Protein AF-A0A6J7I1I0-F1 (afdb_monomer_lite)

pLDDT: mean 76.73, std 23.05, range [27.33, 97.94]

Sequence (199 aa):
MANYDLLPNEAVLIRDERVFREGGSSIELILTNLNLIMVSENVRIFKTTTETETFPVNQIKVHNGQAQALLTKSRGRDVLDVYFLHGQEKFSFPNGGKKTIQTWIGKINEAVTGQPAAENGSSGSPGFDLVADALSSVPGGDRVASVLKGTLGAFNSKRGAKPEAVVQIATKCVSCGAAVSGMQGQTVTCSYCLSAQQL

Structure (mmCIF, N/CA/C/O backbone):
data_AF-A0A6J7I1I0-F1
#
_entry.id   AF-A0A6J7I1I0-F1
#
loop_
_atom_site.group_PDB
_atom_site.id
_atom_site.type_symbol
_atom_site.label_atom_id
_atom_site.label_alt_id
_atom_site.label_comp_id
_atom_site.label_asym_id
_atom_site.label_entity_id
_atom_site.label_seq_id
_atom_site.pdbx_PDB_ins_code
_atom_site.Cartn_x
_atom_site.Cartn_y
_atom_site.Cartn_z
_atom_site.occupancy
_atom_site.B_iso_or_equiv
_atom_site.auth_seq_id
_atom_site.auth_comp_id
_atom_site.auth_asym_id
_atom_site.auth_atom_id
_atom_site.pdbx_PDB_model_num
ATOM 1 N N . MET A 1 1 ? 5.826 -1.255 -19.153 1.00 47.38 1 MET A N 1
ATOM 2 C CA . MET A 1 1 ? 4.751 -1.236 -18.141 1.00 47.38 1 MET A CA 1
ATOM 3 C C . MET A 1 1 ? 4.332 -2.668 -17.905 1.00 47.38 1 MET A C 1
ATOM 5 O O . MET A 1 1 ? 3.701 -3.255 -18.777 1.00 47.38 1 MET A O 1
ATOM 9 N N . ALA A 1 2 ? 4.762 -3.261 -16.796 1.00 52.69 2 ALA A N 1
ATOM 10 C CA . ALA A 1 2 ? 4.162 -4.518 -16.386 1.00 52.69 2 ALA A CA 1
ATOM 11 C C . ALA A 1 2 ? 2.764 -4.235 -15.861 1.00 52.69 2 ALA A C 1
ATOM 13 O O . ALA A 1 2 ? 2.576 -3.351 -15.029 1.00 52.69 2 ALA A O 1
ATOM 14 N N . ASN A 1 3 ? 1.794 -4.969 -16.388 1.00 64.50 3 ASN A N 1
ATOM 15 C CA . ASN A 1 3 ? 0.464 -4.985 -15.821 1.00 64.50 3 ASN A CA 1
ATOM 16 C C . ASN A 1 3 ? 0.518 -5.919 -14.618 1.00 64.50 3 ASN A C 1
ATOM 18 O O . ASN A 1 3 ? 0.722 -7.120 -14.773 1.00 64.50 3 ASN A O 1
ATOM 22 N N . TYR A 1 4 ? 0.414 -5.346 -13.424 1.00 78.38 4 TYR A N 1
ATOM 23 C CA . TYR A 1 4 ? -0.040 -6.120 -12.284 1.00 78.38 4 TYR A CA 1
ATOM 24 C C . TYR A 1 4 ? -1.539 -6.358 -12.468 1.00 78.38 4 TYR A C 1
ATOM 26 O O . TYR A 1 4 ? -2.309 -5.398 -12.562 1.00 78.38 4 TYR A O 1
ATOM 34 N N . ASP A 1 5 ? -1.939 -7.622 -12.556 1.00 86.06 5 ASP A N 1
ATOM 35 C CA . ASP A 1 5 ? -3.338 -7.996 -12.724 1.00 86.06 5 ASP A CA 1
ATOM 36 C C . ASP A 1 5 ? -4.047 -7.931 -11.367 1.00 86.06 5 ASP A C 1
ATOM 38 O O . ASP A 1 5 ? -3.868 -8.797 -10.511 1.00 86.06 5 ASP A O 1
ATOM 42 N N . LEU A 1 6 ? -4.840 -6.874 -11.171 1.00 89.00 6 LEU A N 1
ATOM 43 C CA . LEU A 1 6 ? -5.631 -6.670 -9.958 1.00 89.00 6 LEU A CA 1
ATOM 44 C C . LEU A 1 6 ? -6.685 -7.773 -9.812 1.00 89.00 6 LEU A C 1
ATOM 46 O O . LEU A 1 6 ? -7.389 -8.107 -10.771 1.00 89.00 6 LEU A O 1
ATOM 50 N N . LEU A 1 7 ? -6.851 -8.290 -8.594 1.00 89.25 7 LEU A N 1
ATOM 51 C CA . LEU A 1 7 ? -7.984 -9.165 -8.293 1.00 89.25 7 LEU A CA 1
ATOM 52 C C . LEU A 1 7 ? -9.315 -8.394 -8.410 1.00 89.25 7 LEU A C 1
ATOM 54 O O . LEU A 1 7 ? -9.345 -7.179 -8.216 1.00 89.25 7 LEU A O 1
ATOM 58 N N . PRO A 1 8 ? -10.455 -9.072 -8.650 1.00 90.38 8 PRO A N 1
ATOM 59 C CA . PRO A 1 8 ? -11.755 -8.400 -8.768 1.00 90.38 8 PRO A CA 1
ATOM 60 C C . PRO A 1 8 ? -12.158 -7.563 -7.543 1.00 90.38 8 PRO A C 1
ATOM 62 O O . PRO A 1 8 ? -12.920 -6.611 -7.669 1.00 90.38 8 PRO A O 1
ATOM 65 N N . ASN A 1 9 ? -11.663 -7.925 -6.357 1.00 90.31 9 ASN A N 1
ATOM 66 C CA . ASN A 1 9 ? -11.885 -7.225 -5.091 1.00 90.31 9 ASN A CA 1
ATOM 67 C C . ASN A 1 9 ? -10.684 -6.361 -4.659 1.00 90.31 9 ASN A C 1
ATOM 69 O O . ASN A 1 9 ? -10.599 -5.961 -3.494 1.00 90.31 9 ASN A O 1
ATOM 73 N N . GLU A 1 10 ? -9.747 -6.101 -5.571 1.00 91.19 10 GLU A N 1
ATOM 74 C CA . GLU A 1 10 ? -8.550 -5.313 -5.321 1.00 91.19 10 GLU A CA 1
ATOM 75 C C . GLU A 1 10 ? -8.654 -3.926 -5.962 1.00 91.19 10 GLU A C 1
ATOM 77 O O . GLU A 1 10 ? -8.845 -3.771 -7.166 1.00 91.19 10 GLU A O 1
ATOM 82 N N . ALA A 1 11 ? -8.512 -2.894 -5.138 1.00 93.12 11 ALA A N 1
ATOM 83 C CA . ALA A 1 11 ? -8.586 -1.496 -5.520 1.00 93.12 11 ALA A CA 1
ATOM 84 C C . ALA A 1 11 ? -7.259 -0.800 -5.213 1.00 93.12 11 ALA A C 1
ATOM 86 O O . ALA A 1 11 ? -6.732 -0.901 -4.104 1.00 93.12 11 ALA A O 1
ATOM 87 N N . VAL A 1 12 ? -6.735 -0.051 -6.186 1.00 95.94 12 VAL A N 1
ATOM 88 C CA . VAL A 1 12 ? -5.526 0.766 -6.017 1.00 95.94 12 VAL A CA 1
ATOM 89 C C . VAL A 1 12 ? -5.842 1.988 -5.155 1.00 95.94 12 VAL A C 1
ATOM 91 O O . VAL A 1 12 ? -6.743 2.763 -5.469 1.00 95.94 12 VAL A O 1
ATOM 94 N N . LEU A 1 13 ? -5.072 2.178 -4.083 1.00 95.56 13 LEU A N 1
ATOM 95 C CA . LEU A 1 13 ? -5.230 3.274 -3.124 1.00 95.56 13 LEU A CA 1
ATOM 96 C C . LEU A 1 13 ? -4.264 4.430 -3.397 1.00 95.56 13 LEU A C 1
ATOM 98 O O . LEU A 1 13 ? -4.641 5.596 -3.275 1.00 95.56 13 LEU A O 1
ATOM 102 N N . ILE A 1 14 ? -3.015 4.115 -3.745 1.00 97.00 14 ILE A N 1
ATOM 103 C CA . ILE A 1 14 ? -1.979 5.083 -4.126 1.00 97.00 14 ILE A CA 1
ATOM 104 C C . ILE A 1 14 ? -0.887 4.376 -4.938 1.00 97.00 14 ILE A C 1
ATOM 106 O O . ILE A 1 14 ? -0.654 3.180 -4.766 1.00 97.00 14 ILE A O 1
ATOM 110 N N . ARG A 1 15 ? -0.224 5.113 -5.834 1.00 95.81 15 ARG A N 1
ATOM 111 C CA . ARG A 1 15 ? 0.921 4.623 -6.607 1.00 95.81 15 ARG A CA 1
ATOM 112 C C . ARG A 1 15 ? 1.946 5.723 -6.847 1.00 95.81 15 ARG A C 1
ATOM 114 O O . ARG A 1 15 ? 1.570 6.884 -6.993 1.00 95.81 15 ARG A O 1
ATOM 121 N N . ASP A 1 16 ? 3.209 5.330 -6.950 1.00 95.19 16 ASP A N 1
ATOM 122 C CA . ASP A 1 16 ? 4.323 6.177 -7.374 1.00 95.19 16 ASP A CA 1
ATOM 123 C C . ASP A 1 16 ? 5.235 5.385 -8.320 1.00 95.19 16 ASP A C 1
ATOM 125 O O . ASP A 1 16 ? 5.718 4.307 -7.984 1.00 95.19 16 ASP A O 1
ATOM 129 N N . GLU A 1 17 ? 5.505 5.939 -9.503 1.00 91.88 17 GLU A N 1
ATOM 130 C CA . GLU A 1 17 ? 6.272 5.264 -10.566 1.00 91.88 17 GLU A CA 1
ATOM 131 C C . GLU A 1 17 ? 7.793 5.327 -10.360 1.00 91.88 17 GLU A C 1
ATOM 133 O O . GLU A 1 17 ? 8.555 4.634 -11.033 1.00 91.88 17 GLU A O 1
ATOM 138 N N . ARG A 1 18 ? 8.261 6.207 -9.469 1.00 91.12 18 ARG A N 1
ATOM 139 C CA . ARG A 1 18 ? 9.689 6.425 -9.225 1.00 91.12 18 ARG A CA 1
ATOM 140 C C . ARG A 1 18 ? 9.967 6.484 -7.733 1.00 91.12 18 ARG A C 1
ATOM 142 O O . ARG A 1 18 ? 10.054 7.564 -7.154 1.00 91.12 18 ARG A O 1
ATOM 149 N N . VAL A 1 19 ? 10.140 5.313 -7.139 1.00 94.12 19 VAL A N 1
ATOM 150 C CA . VAL A 1 19 ? 10.511 5.111 -5.735 1.00 94.12 19 VAL A CA 1
ATOM 151 C C . VAL A 1 19 ? 11.832 4.351 -5.683 1.00 94.12 19 VAL A C 1
ATOM 153 O O . VAL A 1 19 ? 12.078 3.486 -6.511 1.00 94.12 19 VAL A O 1
ATOM 156 N N . PHE A 1 20 ? 12.709 4.650 -4.729 1.00 93.19 20 PHE A N 1
ATOM 157 C CA . PHE A 1 20 ? 13.954 3.897 -4.551 1.00 93.19 20 PHE A CA 1
ATOM 158 C C . PHE A 1 20 ? 13.872 3.022 -3.306 1.00 93.19 20 PHE A C 1
ATOM 160 O O . PHE A 1 20 ? 13.769 3.552 -2.194 1.00 93.19 20 PHE A O 1
ATOM 167 N N . ARG A 1 21 ? 13.981 1.704 -3.492 1.00 91.75 21 ARG A N 1
ATOM 168 C CA . ARG A 1 21 ? 14.197 0.746 -2.400 1.00 91.75 21 ARG A CA 1
ATOM 169 C C . ARG A 1 21 ? 15.618 0.908 -1.854 1.00 91.75 21 ARG A C 1
ATOM 171 O O . ARG A 1 21 ? 16.553 1.153 -2.622 1.00 91.75 21 ARG A O 1
ATOM 178 N N . GLU A 1 22 ? 15.806 0.813 -0.539 1.00 87.81 22 GLU A N 1
ATOM 179 C CA . GLU A 1 22 ? 17.145 0.919 0.060 1.00 87.81 22 GLU A CA 1
ATOM 180 C C . GLU A 1 22 ? 18.104 -0.120 -0.555 1.00 87.81 22 GLU A C 1
ATOM 182 O O . GLU A 1 22 ? 17.832 -1.315 -0.550 1.00 87.81 22 GLU A O 1
ATOM 187 N N . GLY A 1 23 ? 19.225 0.346 -1.120 1.00 79.81 23 GLY A N 1
ATOM 188 C CA . GLY A 1 23 ? 20.222 -0.513 -1.773 1.00 79.81 23 GLY A CA 1
ATOM 189 C C . GLY A 1 23 ? 19.847 -1.029 -3.170 1.00 79.81 23 GLY A C 1
ATOM 190 O O . GLY A 1 23 ? 20.652 -1.740 -3.765 1.00 79.81 23 GLY A O 1
ATOM 191 N N . GLY A 1 24 ? 18.675 -0.663 -3.699 1.00 82.38 24 GLY A N 1
ATOM 192 C CA . GLY A 1 24 ? 18.153 -1.145 -4.979 1.00 82.38 24 GLY A CA 1
ATOM 193 C C . GLY A 1 24 ? 18.055 -0.087 -6.082 1.00 82.38 24 GLY A C 1
ATOM 194 O O . GLY A 1 24 ? 18.501 1.056 -5.945 1.00 82.38 24 GLY A O 1
ATOM 195 N N . SER A 1 25 ? 17.458 -0.497 -7.202 1.00 84.62 25 SER A N 1
ATOM 196 C CA . SER A 1 25 ? 17.101 0.361 -8.334 1.00 84.62 25 SER A CA 1
ATOM 197 C C . SER A 1 25 ? 15.805 1.144 -8.072 1.00 84.62 25 SER A C 1
ATOM 199 O O . SER A 1 25 ? 15.135 0.975 -7.049 1.00 84.62 25 SER A O 1
ATOM 201 N N . SER A 1 26 ? 15.466 2.047 -8.998 1.00 90.75 26 SER A N 1
ATOM 202 C CA . SER A 1 26 ? 14.141 2.666 -9.013 1.00 90.75 26 SER A CA 1
ATOM 203 C C . SER A 1 26 ? 13.090 1.606 -9.322 1.00 90.75 26 SER A C 1
ATOM 205 O O . SER A 1 26 ? 13.249 0.827 -10.261 1.00 90.75 26 SER A O 1
ATOM 207 N N . ILE A 1 27 ? 12.008 1.639 -8.564 1.00 93.19 27 ILE A N 1
ATOM 208 C CA . ILE A 1 27 ? 10.845 0.775 -8.692 1.00 93.19 27 ILE A CA 1
ATOM 209 C C . ILE A 1 27 ? 9.588 1.628 -8.827 1.00 93.19 27 ILE A C 1
ATOM 211 O O . ILE A 1 27 ? 9.565 2.801 -8.439 1.00 93.19 27 ILE A O 1
ATOM 215 N N . GLU A 1 28 ? 8.536 1.005 -9.326 1.00 94.44 28 GLU A N 1
ATOM 216 C CA . GLU A 1 28 ? 7.174 1.447 -9.099 1.00 94.44 28 GLU A CA 1
ATOM 217 C C . GLU A 1 28 ? 6.649 0.800 -7.808 1.00 94.44 28 GLU A C 1
ATOM 219 O O . GLU A 1 28 ? 6.848 -0.392 -7.564 1.00 94.44 28 GLU A O 1
ATOM 224 N N . LEU A 1 29 ? 5.993 1.603 -6.971 1.00 96.44 29 LEU A N 1
ATOM 225 C CA . LEU A 1 29 ? 5.357 1.165 -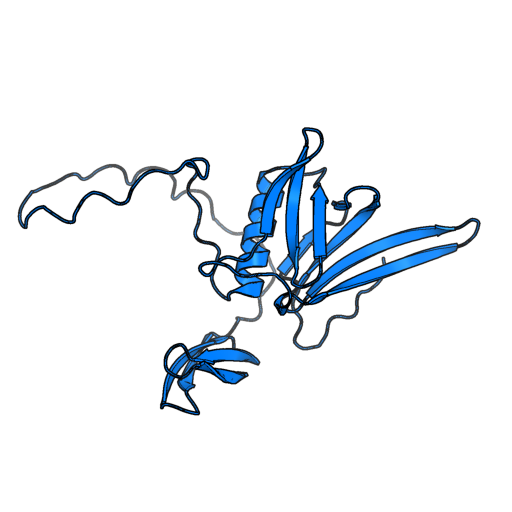5.735 1.00 96.44 29 LEU A CA 1
ATOM 226 C C . LEU A 1 29 ? 3.854 1.412 -5.839 1.00 96.44 29 LEU A C 1
ATOM 228 O O . LEU A 1 29 ? 3.421 2.526 -6.141 1.00 96.44 29 LEU A O 1
ATOM 232 N N . ILE A 1 30 ? 3.058 0.385 -5.562 1.00 97.19 30 ILE A N 1
ATOM 233 C CA . ILE A 1 30 ? 1.597 0.433 -5.622 1.00 97.19 30 ILE A CA 1
ATOM 234 C C . ILE A 1 30 ? 1.062 -0.087 -4.293 1.00 97.19 30 ILE A C 1
ATOM 236 O O . ILE A 1 30 ? 1.446 -1.162 -3.846 1.00 97.19 30 ILE A O 1
ATOM 240 N N . LEU A 1 31 ? 0.163 0.658 -3.662 1.00 97.94 31 LEU A N 1
ATOM 241 C CA . LEU A 1 31 ? -0.627 0.160 -2.544 1.00 97.94 31 LEU A CA 1
ATOM 242 C C . LEU A 1 31 ? -2.053 -0.089 -3.019 1.00 97.94 31 LEU A C 1
ATOM 244 O O . LEU A 1 31 ? -2.697 0.809 -3.567 1.00 97.94 31 LEU A O 1
ATOM 248 N N . THR A 1 32 ? -2.557 -1.282 -2.746 1.00 97.19 32 THR A N 1
ATOM 249 C CA . THR A 1 32 ? -3.960 -1.654 -2.891 1.00 97.19 32 THR A CA 1
ATOM 250 C C . THR A 1 32 ? -4.582 -1.895 -1.517 1.00 97.19 32 THR A C 1
ATOM 252 O O . THR A 1 32 ? -3.905 -1.863 -0.487 1.00 97.19 32 THR A O 1
ATOM 255 N N . ASN A 1 33 ? -5.888 -2.141 -1.479 1.00 95.19 33 ASN A N 1
ATOM 256 C CA . ASN A 1 33 ? -6.571 -2.598 -0.267 1.00 95.19 33 ASN A CA 1
ATOM 257 C C . ASN A 1 33 ? -6.130 -4.003 0.197 1.00 95.19 33 ASN A C 1
ATOM 259 O O . ASN A 1 33 ? -6.487 -4.387 1.307 1.00 95.19 33 ASN A O 1
ATOM 263 N N . LEU A 1 34 ? -5.384 -4.766 -0.615 1.00 95.12 34 LEU A N 1
ATOM 264 C CA . LEU A 1 34 ? -4.929 -6.123 -0.282 1.00 95.12 34 LEU A CA 1
ATOM 265 C C . LEU A 1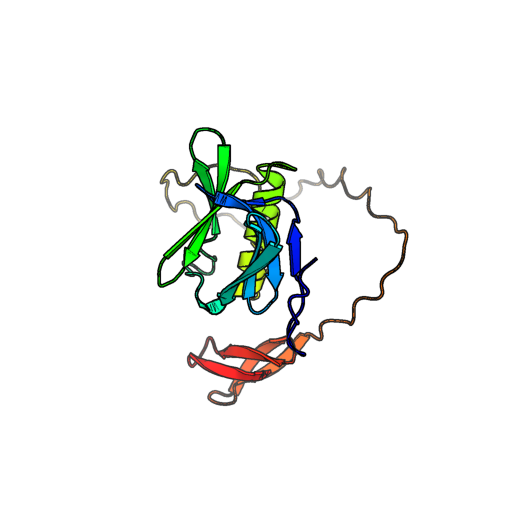 34 ? -3.403 -6.255 -0.198 1.00 95.12 34 LEU A C 1
ATOM 267 O O . LEU A 1 34 ? -2.906 -7.042 0.609 1.00 95.12 34 LEU A O 1
ATOM 271 N N . ASN A 1 35 ? -2.653 -5.487 -0.991 1.00 97.38 35 ASN A N 1
ATOM 272 C CA . ASN A 1 35 ? -1.220 -5.674 -1.187 1.00 97.38 35 ASN A CA 1
ATOM 273 C C . ASN A 1 35 ? -0.445 -4.349 -1.271 1.00 97.38 35 ASN A C 1
ATOM 275 O O . ASN A 1 35 ? -0.909 -3.359 -1.831 1.00 97.38 35 ASN A O 1
ATOM 279 N N . LEU A 1 36 ? 0.792 -4.359 -0.780 1.00 97.31 36 LEU A N 1
ATOM 280 C CA . LEU A 1 36 ? 1.850 -3.443 -1.187 1.00 97.31 36 LEU A CA 1
ATOM 281 C C . LEU A 1 36 ? 2.689 -4.146 -2.258 1.00 97.31 36 LEU A C 1
ATOM 283 O O . LEU A 1 36 ? 3.290 -5.188 -2.003 1.00 97.31 36 LEU A O 1
ATOM 287 N N . ILE A 1 37 ? 2.709 -3.596 -3.462 1.00 96.31 37 ILE A N 1
ATOM 288 C CA . ILE A 1 37 ? 3.298 -4.215 -4.646 1.00 96.31 37 ILE A CA 1
ATOM 289 C C . ILE A 1 37 ? 4.487 -3.375 -5.091 1.00 96.31 37 ILE A C 1
ATOM 291 O O . ILE A 1 37 ? 4.381 -2.160 -5.265 1.00 96.31 37 ILE A O 1
ATOM 295 N N . MET A 1 38 ? 5.615 -4.041 -5.298 1.00 94.31 38 MET A N 1
ATOM 296 C CA . MET A 1 38 ? 6.815 -3.469 -5.886 1.00 94.31 38 MET A CA 1
ATOM 297 C C . MET A 1 38 ? 6.993 -4.018 -7.291 1.00 94.31 38 MET A C 1
ATOM 299 O O . MET A 1 38 ? 7.005 -5.231 -7.490 1.00 94.31 38 MET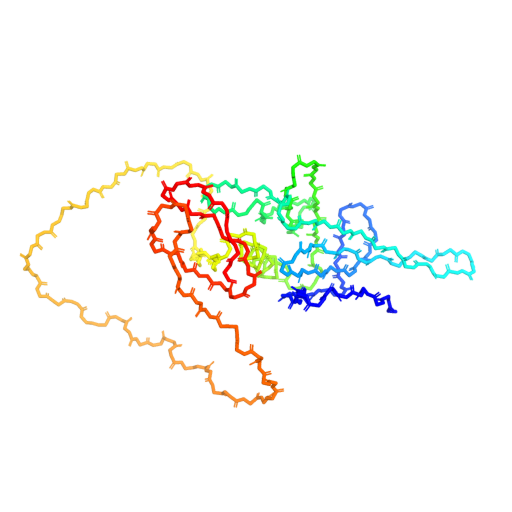 A O 1
ATOM 303 N N . VAL A 1 39 ? 7.175 -3.129 -8.257 1.00 93.00 39 VAL A N 1
ATOM 304 C CA . VAL A 1 39 ? 7.426 -3.485 -9.651 1.00 93.00 39 VAL A CA 1
ATOM 305 C C . VAL A 1 39 ? 8.779 -2.909 -10.047 1.00 93.00 39 VAL A C 1
ATOM 307 O O . VAL A 1 39 ? 8.964 -1.694 -10.071 1.00 93.00 39 VAL A O 1
ATOM 310 N N . SER A 1 40 ? 9.744 -3.775 -10.342 1.00 90.44 40 SER A N 1
ATOM 311 C CA . SER A 1 40 ? 11.085 -3.372 -10.768 1.00 90.44 40 SER A CA 1
ATOM 312 C C . SER A 1 40 ? 11.364 -3.831 -12.194 1.00 90.44 40 SER A C 1
ATOM 314 O O . SER A 1 40 ? 11.008 -4.938 -12.600 1.00 90.44 40 SER A O 1
ATOM 316 N N . GLU A 1 41 ? 11.995 -2.970 -12.988 1.00 86.81 41 GLU A N 1
ATOM 317 C CA . GLU A 1 41 ? 12.461 -3.337 -14.322 1.00 86.81 41 GLU A CA 1
ATOM 318 C C . GLU A 1 41 ? 13.948 -3.684 -14.260 1.00 86.81 41 GLU A C 1
ATOM 320 O O . GLU A 1 41 ? 14.796 -2.861 -13.913 1.00 86.81 41 GLU A O 1
ATOM 325 N N . ASN A 1 42 ? 14.269 -4.920 -14.626 1.00 78.94 42 ASN A N 1
ATOM 326 C CA . ASN A 1 42 ? 15.629 -5.416 -14.710 1.00 78.94 42 ASN A CA 1
ATOM 327 C C . ASN A 1 42 ? 16.038 -5.507 -16.179 1.00 78.94 42 ASN A C 1
ATOM 329 O O . ASN A 1 42 ? 15.547 -6.354 -16.930 1.00 78.94 42 ASN A O 1
ATOM 333 N N . VAL A 1 43 ? 16.966 -4.647 -16.595 1.00 75.12 43 VAL A N 1
ATOM 334 C CA . VAL A 1 43 ? 17.554 -4.704 -17.936 1.00 75.12 43 VAL A CA 1
ATOM 335 C C . VAL A 1 43 ? 18.732 -5.671 -17.911 1.00 75.12 43 VAL A C 1
ATOM 337 O O . VAL A 1 43 ? 19.759 -5.411 -17.286 1.00 75.12 43 VAL A O 1
ATOM 340 N N . ARG A 1 44 ? 18.594 -6.803 -18.600 1.00 76.12 44 ARG A N 1
ATOM 341 C CA . ARG A 1 44 ? 19.717 -7.681 -18.952 1.00 76.12 44 ARG A CA 1
ATOM 342 C C . ARG A 1 44 ? 20.170 -7.389 -20.379 1.00 76.12 44 ARG A C 1
ATOM 344 O O . ARG A 1 44 ? 19.454 -6.749 -21.142 1.00 76.12 44 ARG A O 1
ATOM 351 N N . ILE A 1 45 ? 21.343 -7.918 -20.729 1.00 73.69 45 ILE A N 1
ATOM 352 C CA . ILE A 1 45 ? 22.147 -7.614 -21.930 1.00 73.69 45 ILE A CA 1
ATOM 353 C C . ILE A 1 45 ? 21.323 -7.554 -23.242 1.00 73.69 45 ILE A C 1
ATOM 355 O O . ILE A 1 45 ? 21.682 -6.784 -24.123 1.00 73.69 45 ILE A O 1
ATOM 359 N N . PHE A 1 46 ? 20.186 -8.260 -23.353 1.00 75.12 46 PHE A N 1
ATOM 360 C CA . PHE A 1 46 ? 19.264 -8.155 -24.501 1.00 75.12 46 PHE A CA 1
ATOM 361 C C . PHE A 1 46 ? 17.763 -8.252 -24.155 1.00 75.12 46 PHE A C 1
ATOM 363 O O . PHE A 1 46 ? 16.941 -8.495 -25.037 1.00 75.12 46 PHE A O 1
ATOM 370 N N . LYS A 1 47 ? 17.377 -8.127 -22.878 1.00 79.19 47 LYS A N 1
ATOM 371 C CA . LYS A 1 47 ? 15.976 -8.293 -22.455 1.00 79.19 47 LYS A CA 1
ATOM 372 C C . LYS A 1 47 ? 15.684 -7.491 -21.194 1.00 79.19 47 LYS A C 1
ATOM 374 O O . LYS A 1 47 ? 16.376 -7.659 -20.192 1.00 79.19 47 LYS A O 1
ATOM 379 N N . THR A 1 48 ? 14.625 -6.691 -21.233 1.00 80.44 48 THR A N 1
ATOM 380 C CA . THR A 1 48 ? 14.014 -6.123 -20.028 1.00 80.44 48 THR A CA 1
ATOM 381 C C . THR A 1 48 ? 13.037 -7.144 -19.462 1.00 80.44 48 THR A C 1
ATOM 383 O O . THR A 1 48 ? 12.118 -7.581 -20.156 1.00 80.44 48 THR A O 1
ATOM 386 N N . THR A 1 49 ? 13.253 -7.547 -18.216 1.00 82.44 49 THR A N 1
ATOM 387 C CA . THR A 1 49 ? 12.313 -8.375 -17.459 1.00 82.44 49 THR A CA 1
ATOM 388 C C . THR A 1 49 ? 11.730 -7.509 -16.359 1.00 82.44 49 THR A C 1
ATOM 390 O O . THR A 1 49 ? 12.479 -6.861 -15.631 1.00 82.44 49 THR A O 1
ATOM 393 N N . THR A 1 50 ? 10.411 -7.516 -16.220 1.00 86.94 50 THR A N 1
ATOM 394 C CA . THR A 1 50 ? 9.773 -6.933 -15.047 1.00 86.94 50 THR A CA 1
ATOM 395 C C . THR A 1 50 ? 9.644 -7.985 -13.957 1.00 86.94 50 THR A C 1
ATOM 397 O O . THR A 1 50 ? 9.202 -9.103 -14.216 1.00 86.94 50 THR A O 1
ATOM 400 N N . GLU A 1 51 ? 10.060 -7.622 -12.755 1.00 89.00 51 GLU A N 1
ATOM 401 C CA . GLU A 1 51 ? 9.929 -8.420 -11.548 1.00 89.00 51 GLU A CA 1
ATOM 402 C C . GLU A 1 51 ? 8.918 -7.745 -10.624 1.00 89.00 51 GLU A C 1
ATOM 404 O O . GLU A 1 51 ? 8.945 -6.525 -10.441 1.00 89.00 51 GLU A O 1
ATOM 409 N N . THR A 1 52 ? 8.006 -8.542 -10.076 1.00 91.69 52 THR A N 1
ATOM 410 C CA . THR A 1 52 ? 6.945 -8.061 -9.197 1.00 91.69 52 THR A CA 1
ATOM 411 C C . THR A 1 52 ? 7.020 -8.791 -7.869 1.00 91.69 52 THR A C 1
ATOM 413 O O . THR A 1 52 ? 6.875 -10.010 -7.818 1.00 91.69 52 THR A O 1
ATOM 416 N N . GLU A 1 53 ? 7.218 -8.037 -6.794 1.00 92.62 53 GLU A N 1
ATOM 417 C CA . GLU A 1 53 ? 7.154 -8.533 -5.422 1.00 92.62 53 GLU A CA 1
ATOM 418 C C . GLU A 1 53 ? 5.861 -8.019 -4.780 1.00 92.62 53 GLU A C 1
ATOM 420 O O . GLU A 1 53 ? 5.508 -6.849 -4.919 1.00 92.62 53 GLU A O 1
ATOM 425 N N . THR A 1 54 ? 5.128 -8.895 -4.095 1.00 94.06 54 THR A N 1
ATOM 426 C CA . THR A 1 54 ? 3.821 -8.576 -3.502 1.00 94.06 54 THR A CA 1
ATOM 427 C C . THR A 1 54 ? 3.849 -8.877 -2.011 1.00 94.06 54 THR A C 1
ATOM 429 O O . THR A 1 54 ? 4.166 -9.995 -1.610 1.00 94.06 54 THR A O 1
ATOM 432 N N . PHE A 1 55 ? 3.488 -7.887 -1.198 1.00 95.31 55 PHE A N 1
ATOM 433 C CA . PHE A 1 55 ? 3.451 -7.978 0.257 1.00 95.31 55 PHE A CA 1
ATOM 434 C C . PHE A 1 55 ? 2.016 -7.761 0.730 1.00 95.31 55 PHE A C 1
ATOM 436 O O . PHE A 1 55 ? 1.501 -6.651 0.593 1.00 95.31 55 PHE A O 1
ATOM 443 N N . PRO A 1 56 ? 1.352 -8.774 1.300 1.00 95.81 56 PRO A N 1
ATOM 444 C CA . PRO A 1 56 ? -0.005 -8.608 1.802 1.00 95.81 56 PRO A CA 1
ATOM 445 C C . PRO A 1 56 ? -0.070 -7.533 2.892 1.00 95.81 56 PRO A C 1
ATOM 447 O O . PRO A 1 56 ? 0.723 -7.550 3.838 1.00 95.81 56 PRO A O 1
ATOM 450 N N . VAL A 1 57 ? -1.036 -6.612 2.812 1.00 95.69 57 VAL A N 1
ATOM 451 C CA . VAL A 1 57 ? -1.162 -5.533 3.813 1.00 95.69 57 VAL A CA 1
ATOM 452 C C . VAL A 1 57 ? -1.464 -6.084 5.207 1.00 95.69 57 VAL A C 1
ATOM 454 O O . VAL A 1 57 ? -1.024 -5.521 6.203 1.00 95.69 57 VAL A O 1
ATOM 457 N N . ASN A 1 58 ? -2.124 -7.244 5.296 1.00 92.00 58 ASN A N 1
ATOM 458 C CA . ASN A 1 58 ? -2.389 -7.931 6.563 1.00 92.00 58 ASN A CA 1
ATOM 459 C C . ASN A 1 58 ? -1.128 -8.510 7.242 1.00 92.00 58 ASN A C 1
ATOM 461 O O . ASN A 1 58 ? -1.211 -8.960 8.383 1.00 92.00 58 ASN A O 1
ATOM 465 N N . GLN A 1 59 ? 0.029 -8.496 6.570 1.00 96.00 59 GLN A N 1
ATOM 466 C CA . GLN A 1 59 ? 1.323 -8.849 7.158 1.00 96.00 59 GLN A CA 1
ATOM 467 C C . GLN A 1 59 ? 2.089 -7.630 7.682 1.00 96.00 59 GLN A C 1
ATOM 469 O O . GLN A 1 59 ? 3.161 -7.799 8.267 1.00 96.00 59 GLN A O 1
ATOM 474 N N . ILE A 1 60 ? 1.577 -6.412 7.496 1.00 97.44 60 ILE A N 1
ATOM 475 C CA . ILE A 1 60 ? 2.149 -5.212 8.108 1.00 97.44 60 ILE A CA 1
ATOM 476 C C . ILE 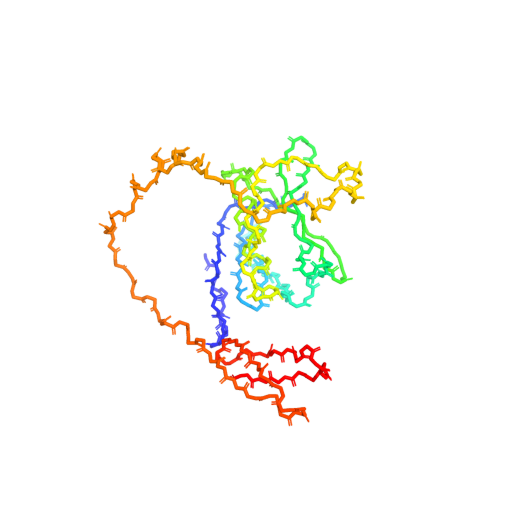A 1 60 ? 1.807 -5.232 9.598 1.00 97.44 60 ILE A C 1
ATOM 478 O O . ILE A 1 60 ? 0.662 -5.453 9.993 1.00 97.44 60 ILE A O 1
ATOM 482 N N . LYS A 1 61 ? 2.812 -5.016 10.450 1.00 95.31 61 LYS A N 1
ATOM 483 C CA . LYS A 1 61 ? 2.619 -5.006 11.904 1.00 95.31 61 LYS A CA 1
ATOM 484 C C . LYS A 1 61 ? 1.705 -3.854 12.309 1.00 95.31 61 LYS A C 1
ATOM 486 O O . LYS A 1 61 ? 1.833 -2.746 11.798 1.00 95.31 61 LYS A O 1
ATOM 491 N N . VAL A 1 62 ? 0.846 -4.100 13.293 1.00 93.88 62 VAL A N 1
ATOM 492 C CA . VAL A 1 62 ? -0.011 -3.081 13.909 1.00 93.88 62 VAL A CA 1
ATOM 493 C C . VAL A 1 62 ? 0.326 -2.981 15.387 1.00 93.88 62 VAL A C 1
ATOM 495 O O . VAL A 1 62 ? 0.456 -3.994 16.071 1.00 93.88 62 VAL A O 1
ATOM 498 N N . HIS A 1 63 ? 0.459 -1.759 15.889 1.00 87.50 63 HIS A N 1
ATOM 499 C CA . HIS A 1 63 ? 0.645 -1.483 17.307 1.00 87.50 63 HIS A CA 1
ATOM 500 C C . HIS A 1 63 ? -0.216 -0.283 17.702 1.00 87.50 63 HIS A C 1
ATOM 502 O O . HIS A 1 63 ? -0.173 0.749 17.039 1.00 87.50 63 HIS A O 1
ATOM 508 N N . ASN A 1 64 ? -1.020 -0.421 18.759 1.00 88.69 64 ASN A N 1
ATOM 509 C CA . ASN A 1 64 ? -1.965 0.608 19.219 1.00 88.69 64 ASN A CA 1
ATOM 510 C C . ASN A 1 64 ? -2.898 1.137 18.115 1.00 88.69 64 ASN A C 1
ATOM 512 O O . ASN A 1 64 ? -3.148 2.335 18.018 1.00 88.69 64 ASN A O 1
ATOM 516 N N . GLY A 1 65 ? -3.386 0.240 17.253 1.00 86.56 65 GLY A N 1
ATOM 517 C CA . GLY A 1 65 ? -4.274 0.610 16.149 1.00 86.56 65 GLY A CA 1
ATOM 518 C C . GLY A 1 65 ? -3.598 1.413 15.035 1.00 86.56 65 GLY A C 1
ATOM 519 O O . GLY A 1 65 ? -4.301 1.963 14.197 1.00 86.56 65 GLY A O 1
ATOM 520 N N . GLN A 1 66 ? -2.262 1.480 15.013 1.00 90.62 66 GLN A N 1
ATOM 521 C CA . GLN A 1 66 ? -1.493 2.102 13.940 1.00 90.62 66 GLN A CA 1
ATOM 522 C C . GLN A 1 66 ? -0.633 1.071 13.212 1.00 90.62 66 GLN A C 1
ATOM 524 O O . GLN A 1 66 ? 0.049 0.257 13.844 1.00 90.62 66 GLN A O 1
ATOM 529 N N . ALA A 1 67 ? -0.649 1.110 11.881 1.00 95.25 67 ALA A N 1
ATOM 530 C CA . ALA A 1 67 ? 0.280 0.338 11.068 1.00 95.25 67 ALA A CA 1
ATOM 531 C C . ALA A 1 67 ? 1.719 0.808 11.327 1.00 95.25 67 ALA A C 1
ATOM 533 O O . ALA A 1 67 ? 1.988 2.005 11.425 1.00 95.25 67 ALA A O 1
ATOM 534 N N . GLN A 1 68 ? 2.665 -0.126 11.396 1.00 96.31 68 GLN A N 1
ATOM 535 C CA . GLN A 1 68 ? 4.090 0.172 11.527 1.00 96.31 68 GLN A CA 1
ATOM 536 C C . GLN A 1 68 ? 4.681 0.584 10.171 1.00 96.31 68 GLN A C 1
ATOM 538 O O . GLN A 1 68 ? 5.545 -0.088 9.611 1.00 96.31 68 GLN A O 1
ATOM 543 N N . ALA A 1 69 ? 4.183 1.705 9.654 1.00 97.06 69 ALA A N 1
ATOM 544 C CA . ALA A 1 69 ? 4.724 2.445 8.528 1.00 97.06 69 ALA A CA 1
ATOM 545 C C . ALA A 1 69 ? 5.198 3.806 9.049 1.00 97.06 69 ALA A C 1
ATOM 547 O O . ALA A 1 69 ? 4.393 4.623 9.491 1.00 97.06 69 ALA A O 1
ATOM 548 N N . LEU A 1 70 ? 6.508 4.040 9.057 1.00 96.44 70 LEU A N 1
ATOM 549 C CA . LEU A 1 70 ? 7.124 5.163 9.757 1.00 96.44 70 LEU A CA 1
ATOM 550 C C . LEU A 1 70 ? 7.919 6.047 8.803 1.00 96.44 70 LEU A C 1
ATOM 552 O O . LEU A 1 70 ? 8.566 5.575 7.873 1.00 96.44 70 LEU A O 1
ATOM 556 N N . LEU A 1 71 ? 7.919 7.346 9.084 1.00 96.31 71 LEU A N 1
ATOM 557 C CA . LEU A 1 71 ? 8.870 8.270 8.486 1.00 96.31 71 LEU A CA 1
ATOM 558 C C . LEU A 1 71 ? 10.162 8.206 9.299 1.00 96.31 71 LEU A C 1
ATOM 560 O O . LEU A 1 71 ? 10.189 8.616 10.460 1.00 96.31 71 LEU A O 1
ATOM 564 N N . THR A 1 72 ? 11.236 7.743 8.676 1.00 94.88 72 THR A N 1
ATOM 565 C CA . THR A 1 72 ? 12.571 7.683 9.273 1.00 94.88 72 THR A CA 1
ATOM 566 C C . THR A 1 72 ? 13.571 8.467 8.426 1.00 94.88 72 THR A C 1
ATOM 568 O O . THR A 1 72 ? 13.230 9.053 7.394 1.00 94.88 72 THR A O 1
ATOM 571 N N . LYS A 1 73 ? 14.827 8.516 8.881 1.00 91.94 73 LYS A N 1
ATOM 572 C CA . LYS A 1 73 ? 15.943 9.038 8.093 1.00 91.94 73 LYS A CA 1
ATOM 573 C C . LYS A 1 73 ? 16.985 7.949 7.881 1.00 91.94 73 LYS A C 1
ATOM 575 O O . LYS A 1 73 ? 17.481 7.384 8.850 1.00 91.94 73 LYS A O 1
ATOM 580 N N . SER A 1 74 ? 17.377 7.722 6.630 1.00 86.81 74 SER A N 1
ATOM 581 C CA . SER A 1 74 ? 18.529 6.882 6.276 1.00 86.81 74 SER A CA 1
ATOM 582 C C . SER A 1 74 ? 19.492 7.680 5.406 1.00 86.81 74 SER A C 1
ATOM 584 O O . SER A 1 74 ? 19.092 8.296 4.416 1.00 86.81 74 SER A O 1
ATOM 586 N N . ARG A 1 75 ? 20.775 7.710 5.793 1.00 86.06 75 ARG A N 1
ATOM 587 C CA . ARG A 1 75 ? 21.844 8.452 5.091 1.00 86.06 75 ARG A CA 1
ATOM 588 C C . ARG A 1 75 ? 21.454 9.905 4.758 1.00 86.06 75 ARG A C 1
ATOM 590 O O . ARG A 1 75 ? 21.693 10.385 3.654 1.00 86.06 75 ARG A O 1
ATOM 597 N N . GLY A 1 76 ? 20.801 10.585 5.703 1.00 85.19 76 GLY A N 1
ATOM 598 C CA . GLY A 1 76 ? 20.376 11.984 5.568 1.00 85.19 76 GLY A CA 1
ATOM 599 C C . GLY A 1 76 ? 19.133 12.228 4.704 1.00 85.19 76 GLY A C 1
ATOM 600 O O . GLY A 1 76 ? 18.731 13.380 4.564 1.00 85.19 76 GLY A O 1
ATOM 601 N N . ARG A 1 77 ? 18.502 11.183 4.156 1.00 88.00 77 ARG A N 1
ATOM 602 C CA . ARG A 1 77 ? 17.270 11.283 3.358 1.00 88.00 77 ARG A CA 1
ATOM 603 C C . ARG A 1 77 ? 16.068 10.779 4.144 1.00 88.00 77 ARG A C 1
ATOM 605 O O . ARG A 1 77 ? 16.204 9.845 4.932 1.00 88.00 77 ARG A O 1
ATOM 612 N N . ASP A 1 78 ? 14.914 11.392 3.904 1.00 94.1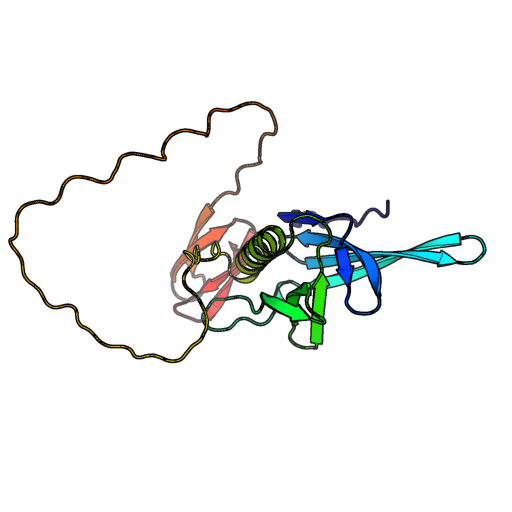9 78 ASP A N 1
ATOM 613 C CA . ASP A 1 78 ? 13.633 10.923 4.430 1.00 94.19 78 ASP A CA 1
ATOM 614 C C . ASP A 1 78 ? 13.247 9.602 3.745 1.00 94.19 78 ASP A C 1
ATOM 616 O O . ASP A 1 78 ? 13.350 9.471 2.520 1.00 94.19 78 ASP A O 1
ATOM 620 N N . VAL A 1 79 ? 12.826 8.623 4.543 1.00 95.62 79 VAL A N 1
ATOM 621 C CA . VAL A 1 79 ? 12.512 7.260 4.102 1.00 95.62 79 VAL A CA 1
ATOM 622 C C . VAL A 1 79 ? 11.203 6.806 4.745 1.00 95.62 79 VAL A C 1
ATOM 624 O O . VAL A 1 79 ? 10.963 7.063 5.922 1.00 95.62 79 VAL A O 1
ATOM 627 N N . LEU A 1 80 ? 10.352 6.148 3.962 1.00 97.50 80 LEU A N 1
ATOM 628 C CA . LEU A 1 80 ? 9.227 5.359 4.450 1.00 97.50 80 LEU A CA 1
ATOM 629 C C . LEU A 1 80 ? 9.742 3.982 4.851 1.00 97.50 80 LEU A C 1
ATOM 631 O O . LEU A 1 80 ? 10.307 3.277 4.019 1.00 97.50 80 LEU A O 1
ATOM 635 N N . ASP A 1 81 ? 9.517 3.611 6.098 1.00 97.19 81 ASP A N 1
ATOM 636 C CA . ASP A 1 81 ? 9.933 2.345 6.676 1.00 97.19 81 ASP A CA 1
ATOM 637 C C . ASP A 1 81 ? 8.704 1.503 7.023 1.00 97.19 81 ASP A C 1
ATOM 639 O O . ASP A 1 81 ? 7.883 1.936 7.831 1.00 97.19 81 ASP A O 1
ATOM 643 N N . VAL A 1 82 ? 8.540 0.343 6.390 1.00 97.75 82 VAL A N 1
ATOM 644 C CA . VAL A 1 82 ? 7.366 -0.525 6.546 1.00 97.75 82 VAL A CA 1
ATOM 645 C C . VAL A 1 82 ? 7.791 -1.838 7.184 1.00 97.75 82 VAL A C 1
ATOM 647 O O . VAL A 1 82 ? 8.569 -2.600 6.609 1.00 97.75 82 VAL A O 1
ATOM 650 N N . TYR A 1 83 ? 7.259 -2.118 8.372 1.00 97.44 83 TYR A N 1
ATOM 651 C CA . TYR A 1 83 ? 7.574 -3.326 9.124 1.00 97.44 83 TYR A CA 1
ATOM 652 C C . TYR A 1 83 ? 6.531 -4.414 8.895 1.00 97.44 83 TYR A C 1
ATOM 654 O O . TYR A 1 83 ? 5.357 -4.270 9.244 1.00 97.44 83 TYR A O 1
ATOM 662 N N . PHE A 1 84 ? 6.996 -5.550 8.391 1.00 95.94 84 PHE A N 1
ATOM 663 C CA . PHE A 1 84 ? 6.195 -6.750 8.198 1.00 95.94 84 PHE A CA 1
ATOM 664 C C . PHE A 1 84 ? 6.428 -7.752 9.335 1.00 95.94 84 PHE A C 1
ATOM 666 O O . PHE A 1 84 ? 7.369 -7.631 10.131 1.00 95.94 84 PHE A O 1
ATOM 673 N N . LEU A 1 85 ? 5.585 -8.784 9.410 1.00 90.19 85 LEU A N 1
ATOM 674 C CA . LEU A 1 85 ? 5.791 -9.930 10.304 1.00 90.19 85 LEU A CA 1
ATOM 675 C C . LEU A 1 85 ? 7.169 -10.577 10.089 1.00 90.19 85 LEU A C 1
ATOM 677 O O . LEU A 1 85 ? 7.841 -10.916 11.063 1.00 90.19 85 LEU A O 1
ATOM 681 N N . HIS A 1 86 ? 7.613 -10.663 8.831 1.00 89.69 86 HIS A N 1
ATOM 682 C CA . HIS A 1 86 ? 8.842 -11.351 8.424 1.00 89.69 86 HIS A CA 1
ATOM 683 C C . HIS A 1 86 ? 9.825 -10.460 7.661 1.00 89.69 86 HIS A C 1
ATOM 685 O O . HIS A 1 86 ? 10.468 -10.907 6.717 1.00 89.69 86 HIS A O 1
ATOM 691 N N . GLY A 1 87 ? 9.964 -9.199 8.058 1.00 91.00 87 GLY A N 1
ATOM 692 C CA . GLY A 1 87 ? 10.952 -8.326 7.438 1.00 91.00 87 GLY A CA 1
ATOM 693 C C . GLY A 1 87 ? 10.613 -6.858 7.569 1.00 91.00 87 GLY A C 1
ATOM 694 O O . GLY A 1 87 ? 9.752 -6.458 8.356 1.00 91.00 87 GLY A O 1
ATOM 695 N N . GLN A 1 88 ? 11.329 -6.065 6.790 1.00 94.81 88 GLN A N 1
ATOM 696 C CA . GLN A 1 88 ? 11.232 -4.620 6.778 1.00 94.81 88 GLN A CA 1
ATOM 697 C C . GLN A 1 88 ? 11.607 -4.125 5.386 1.00 94.81 88 GLN A C 1
ATOM 699 O O . GLN A 1 88 ? 12.606 -4.576 4.830 1.00 94.81 88 GLN A O 1
ATOM 704 N N . GLU A 1 89 ? 10.837 -3.179 4.860 1.00 95.25 89 GLU A N 1
ATOM 705 C CA . GLU A 1 89 ? 11.118 -2.534 3.582 1.00 95.25 89 GLU A CA 1
ATOM 706 C C . GLU A 1 89 ? 11.241 -1.027 3.740 1.00 95.25 89 GLU A C 1
ATOM 708 O O . GLU A 1 89 ? 10.503 -0.400 4.500 1.00 95.25 89 GLU A O 1
ATOM 713 N N . LYS A 1 90 ? 12.174 -0.441 2.990 1.00 95.81 90 LYS A N 1
ATOM 714 C CA . LYS A 1 90 ? 12.499 0.981 3.071 1.00 95.81 90 LYS A CA 1
ATOM 715 C C . LYS A 1 90 ? 12.474 1.635 1.708 1.00 95.81 90 LYS A C 1
ATOM 717 O O . LYS A 1 90 ? 13.185 1.216 0.794 1.00 95.81 90 LYS A O 1
ATOM 722 N N . PHE A 1 91 ? 11.729 2.728 1.621 1.00 95.81 91 PHE A N 1
ATOM 723 C CA . PHE A 1 91 ? 11.455 3.441 0.384 1.00 95.81 91 PHE A CA 1
ATOM 724 C C . PHE A 1 91 ? 11.811 4.914 0.504 1.00 95.81 91 PHE A C 1
ATOM 726 O O . PHE A 1 91 ? 11.380 5.601 1.427 1.00 95.81 91 PHE A O 1
ATOM 733 N N . SER A 1 92 ? 12.565 5.432 -0.458 1.00 94.38 92 SER A N 1
ATOM 734 C CA . SER A 1 92 ? 12.808 6.868 -0.585 1.00 94.38 92 SER A CA 1
ATOM 735 C C . SER A 1 92 ? 12.118 7.420 -1.825 1.00 94.38 92 SER A C 1
ATOM 737 O O . SER A 1 92 ? 12.186 6.838 -2.909 1.00 94.38 92 SER A O 1
ATOM 739 N N . PHE A 1 93 ? 11.455 8.560 -1.648 1.00 94.31 93 PHE A N 1
ATOM 740 C CA . PHE A 1 93 ? 10.670 9.219 -2.684 1.00 94.31 93 PHE A CA 1
ATOM 741 C C . PHE A 1 93 ? 11.460 10.428 -3.198 1.00 94.31 93 PHE A C 1
ATOM 743 O O . PHE A 1 93 ? 11.583 11.420 -2.473 1.00 94.31 93 PHE A O 1
ATOM 750 N N . PRO A 1 94 ? 12.024 10.374 -4.420 1.00 87.06 94 PRO A N 1
ATOM 751 C CA . PRO A 1 94 ? 12.779 11.490 -4.987 1.00 87.06 94 PRO A CA 1
ATOM 752 C C . PRO A 1 94 ? 11.890 12.719 -5.196 1.00 87.06 94 PRO A C 1
ATOM 754 O O . PRO A 1 94 ? 12.360 13.848 -5.079 1.00 87.06 94 PRO A O 1
ATOM 757 N N . ASN A 1 95 ? 10.598 12.495 -5.451 1.00 81.00 95 ASN A N 1
ATOM 758 C CA . ASN A 1 95 ? 9.604 13.538 -5.633 1.00 81.00 95 ASN A CA 1
ATOM 759 C C . ASN A 1 95 ? 8.713 13.643 -4.384 1.00 81.00 95 ASN A C 1
ATOM 761 O O . ASN A 1 95 ? 8.118 12.667 -3.932 1.00 81.00 95 ASN A O 1
ATOM 765 N N . GLY A 1 96 ? 8.618 14.848 -3.821 1.00 74.31 96 GLY A N 1
ATOM 766 C CA . GLY A 1 96 ? 7.683 15.195 -2.742 1.00 74.31 96 GLY A CA 1
ATOM 767 C C . GLY A 1 96 ? 8.116 14.859 -1.303 1.00 74.31 96 GLY A C 1
ATOM 768 O O . GLY A 1 96 ? 7.504 15.372 -0.362 1.00 74.31 96 GLY A O 1
ATOM 769 N N . GLY A 1 97 ? 9.211 14.111 -1.113 1.00 85.19 97 GLY A N 1
ATOM 770 C CA . GLY A 1 97 ? 9.918 13.971 0.170 1.00 85.19 97 GLY A CA 1
ATOM 771 C C . GLY A 1 97 ? 9.014 13.585 1.349 1.00 85.19 97 GLY A C 1
ATOM 772 O O . GLY A 1 97 ? 8.150 12.716 1.230 1.00 85.19 97 GLY A O 1
ATOM 773 N N . LYS A 1 98 ? 9.186 14.264 2.494 1.00 92.69 98 LYS A N 1
ATOM 774 C CA . LYS A 1 98 ? 8.412 14.038 3.728 1.00 92.69 98 LYS A CA 1
ATOM 775 C C . LYS A 1 98 ? 6.894 14.008 3.525 1.00 92.69 98 LYS A C 1
ATOM 777 O O . LYS A 1 98 ? 6.224 13.179 4.134 1.00 92.69 98 LYS A O 1
ATOM 782 N N . LYS A 1 99 ? 6.343 14.905 2.699 1.00 93.94 99 LYS A N 1
ATOM 783 C CA . LYS A 1 99 ? 4.890 15.010 2.495 1.00 93.94 99 LYS A CA 1
ATOM 784 C C . LYS A 1 99 ? 4.347 13.773 1.783 1.00 93.94 99 LYS A C 1
ATOM 786 O O . LYS A 1 99 ? 3.334 13.232 2.209 1.00 93.94 99 LYS A O 1
ATOM 791 N N . THR A 1 100 ? 5.042 13.307 0.746 1.00 95.62 100 THR A N 1
ATOM 792 C CA . THR A 1 100 ? 4.692 12.059 0.054 1.00 95.62 100 THR A CA 1
ATOM 793 C C . THR A 1 100 ? 4.716 10.889 1.027 1.00 95.62 100 THR A C 1
ATOM 795 O O . THR A 1 100 ? 3.733 10.163 1.125 1.00 95.62 100 THR A O 1
ATOM 798 N N . ILE A 1 101 ? 5.779 10.763 1.828 1.00 96.81 101 ILE A N 1
ATOM 799 C CA . ILE A 1 101 ? 5.896 9.688 2.822 1.00 96.81 101 ILE A CA 1
ATOM 800 C C . ILE A 1 101 ? 4.739 9.727 3.829 1.00 96.81 101 ILE A C 1
ATOM 802 O O . ILE A 1 101 ? 4.156 8.690 4.120 1.00 96.81 101 ILE A O 1
ATOM 806 N N . GLN A 1 102 ? 4.350 10.904 4.323 1.00 96.38 102 GLN A N 1
ATOM 807 C CA . GLN A 1 102 ? 3.202 11.032 5.227 1.00 96.38 102 GLN A CA 1
ATOM 808 C C . GLN A 1 102 ? 1.882 10.596 4.576 1.00 96.38 102 GLN A C 1
ATOM 810 O O . GLN A 1 102 ? 1.092 9.910 5.223 1.00 96.38 102 GLN A O 1
ATOM 815 N N . THR A 1 103 ? 1.656 10.932 3.302 1.00 96.88 103 THR A N 1
ATOM 816 C CA . THR A 1 103 ? 0.493 10.437 2.547 1.00 96.88 103 THR A CA 1
ATOM 817 C C . THR A 1 103 ? 0.505 8.912 2.456 1.00 96.88 103 THR A C 1
ATOM 819 O O . THR A 1 103 ? -0.517 8.273 2.702 1.00 96.88 103 THR A O 1
ATOM 822 N N . TRP A 1 104 ? 1.663 8.322 2.150 1.00 97.88 104 TRP A N 1
ATOM 823 C CA . TRP A 1 104 ? 1.832 6.872 2.083 1.00 97.88 104 TRP A CA 1
ATOM 824 C C . TRP A 1 104 ? 1.570 6.194 3.430 1.00 97.88 104 TRP A C 1
ATOM 826 O O . TRP A 1 104 ? 0.811 5.232 3.475 1.00 97.88 104 TRP A O 1
ATOM 836 N N . ILE A 1 105 ? 2.107 6.725 4.532 1.00 97.75 105 ILE A N 1
ATOM 837 C CA . ILE A 1 105 ? 1.823 6.231 5.891 1.00 97.75 105 ILE A CA 1
ATOM 838 C C . ILE A 1 105 ? 0.321 6.267 6.167 1.00 97.75 105 ILE A C 1
ATOM 840 O O . ILE A 1 105 ? -0.240 5.284 6.646 1.00 97.75 105 ILE A O 1
ATOM 844 N N . GLY A 1 106 ? -0.340 7.375 5.817 1.00 96.31 106 GLY A N 1
ATOM 845 C CA . GLY A 1 106 ? -1.779 7.526 5.996 1.00 96.31 106 GLY A CA 1
ATOM 846 C C . GLY A 1 106 ? -2.578 6.453 5.259 1.00 96.31 106 GLY A C 1
ATOM 847 O O . GLY A 1 106 ? -3.458 5.824 5.844 1.00 96.31 106 GLY A O 1
ATOM 848 N N . LYS A 1 107 ? -2.222 6.200 3.995 1.00 97.94 107 LYS A N 1
ATOM 849 C CA . LYS A 1 107 ? -2.872 5.189 3.158 1.00 97.94 107 LYS A CA 1
ATOM 850 C C . LYS A 1 107 ? -2.577 3.759 3.588 1.00 97.94 107 LYS A C 1
ATOM 852 O O . LYS A 1 107 ? -3.490 2.940 3.571 1.00 97.94 107 LYS A O 1
ATOM 857 N N . ILE A 1 108 ? -1.356 3.463 4.028 1.00 97.81 108 ILE A N 1
ATOM 858 C CA . ILE A 1 108 ? -1.020 2.154 4.598 1.00 97.81 108 ILE A CA 1
ATOM 859 C C . ILE A 1 108 ? -1.825 1.926 5.878 1.00 97.81 108 ILE A C 1
ATOM 861 O O . ILE A 1 108 ? -2.415 0.864 6.050 1.00 97.81 108 ILE A O 1
ATOM 865 N N . ASN A 1 109 ? -1.910 2.926 6.757 1.00 96.62 109 ASN A N 1
ATOM 866 C CA . ASN A 1 109 ? -2.700 2.808 7.975 1.00 96.62 109 ASN A CA 1
ATOM 867 C C . ASN A 1 109 ? -4.182 2.561 7.676 1.00 96.62 109 ASN A C 1
ATOM 869 O O . ASN A 1 109 ? -4.776 1.663 8.266 1.00 96.62 109 ASN A O 1
ATOM 873 N N . GLU A 1 110 ? -4.761 3.319 6.745 1.00 95.00 110 GLU A N 1
ATOM 874 C CA . GLU A 1 110 ? -6.142 3.135 6.287 1.00 95.00 110 GLU A CA 1
ATOM 875 C C . GLU A 1 110 ? -6.369 1.723 5.729 1.00 95.00 110 GLU A C 1
ATOM 877 O O . GLU A 1 110 ? -7.318 1.057 6.133 1.00 95.00 110 GLU A O 1
ATOM 882 N N . ALA A 1 111 ? -5.463 1.228 4.881 1.00 95.31 111 ALA A N 1
ATOM 883 C CA . ALA A 1 111 ? -5.555 -0.108 4.291 1.00 95.31 111 ALA A CA 1
ATOM 884 C C . ALA A 1 111 ? -5.478 -1.234 5.336 1.00 95.31 111 ALA A C 1
ATOM 886 O O . ALA A 1 111 ? -6.195 -2.226 5.239 1.00 95.31 111 ALA A O 1
ATOM 887 N N . VAL A 1 112 ? -4.612 -1.083 6.341 1.00 94.62 112 VAL A N 1
ATOM 888 C CA . VAL A 1 112 ? -4.357 -2.118 7.354 1.00 94.62 112 VAL A CA 1
ATOM 889 C C . VAL A 1 112 ? -5.404 -2.102 8.470 1.00 94.62 112 VAL A C 1
ATOM 891 O O . VAL A 1 112 ? -5.781 -3.152 8.984 1.00 94.62 112 VAL A O 1
ATOM 894 N N . THR A 1 113 ? -5.863 -0.917 8.875 1.00 91.19 113 THR A N 1
ATOM 895 C CA . THR A 1 113 ? -6.697 -0.738 10.078 1.00 91.19 113 THR A CA 1
ATOM 896 C C . THR A 1 113 ? -8.158 -0.423 9.761 1.00 91.19 113 THR A C 1
ATOM 898 O O . THR A 1 113 ? -9.005 -0.489 10.651 1.00 91.19 113 THR A O 1
ATOM 901 N N . GLY A 1 114 ? -8.470 -0.050 8.516 1.00 87.31 114 GLY A N 1
ATOM 902 C CA . GLY A 1 114 ? -9.785 0.454 8.114 1.00 87.31 114 GLY A CA 1
ATOM 903 C C . GLY A 1 114 ? -10.118 1.844 8.668 1.00 87.31 114 GLY A C 1
ATOM 904 O O . GLY A 1 114 ? -11.222 2.333 8.443 1.00 87.31 114 GLY A O 1
ATOM 905 N N . GLN A 1 115 ? -9.194 2.480 9.396 1.00 74.81 115 GLN A N 1
ATOM 906 C CA . GLN A 1 115 ? -9.362 3.815 9.961 1.00 74.81 115 GLN A CA 1
ATOM 907 C C . GLN A 1 115 ? -8.487 4.812 9.200 1.00 74.81 115 GLN A C 1
ATOM 909 O O . GLN A 1 115 ? -7.294 4.541 9.004 1.00 74.81 115 GLN A O 1
ATOM 914 N N . PRO A 1 116 ? -9.020 5.981 8.798 1.00 66.44 116 PRO A N 1
ATOM 915 C CA . PRO A 1 116 ? -8.170 7.039 8.277 1.00 66.44 116 PRO A CA 1
ATOM 916 C C . PRO A 1 116 ? -7.116 7.354 9.340 1.00 66.44 116 PRO A C 1
ATOM 918 O O . PRO A 1 116 ? -7.440 7.445 10.526 1.00 66.44 116 PRO A O 1
ATOM 921 N N . ALA A 1 117 ? -5.847 7.455 8.936 1.00 58.06 117 ALA A N 1
ATOM 922 C CA . ALA A 1 117 ? -4.796 7.817 9.877 1.00 58.06 117 ALA A CA 1
ATOM 923 C C . ALA A 1 117 ? -5.211 9.094 10.603 1.00 58.06 117 ALA A C 1
ATOM 925 O O . ALA A 1 117 ? -5.551 10.081 9.945 1.00 58.06 117 ALA A O 1
ATOM 926 N N . ALA A 1 118 ? -5.205 9.050 11.940 1.00 51.88 118 ALA A N 1
ATOM 927 C CA . ALA A 1 118 ? -5.415 10.238 12.744 1.00 51.88 118 ALA A CA 1
ATOM 928 C C . ALA A 1 118 ? -4.469 11.302 12.196 1.00 51.88 118 ALA A C 1
ATOM 930 O O . ALA A 1 118 ? -3.264 11.062 12.062 1.00 51.88 118 ALA A O 1
ATOM 931 N N . GLU A 1 119 ? -5.037 12.424 11.771 1.00 43.56 119 GLU A N 1
ATOM 932 C CA . GLU A 1 119 ? -4.280 13.568 11.311 1.00 43.56 119 GLU A CA 1
ATOM 933 C C . GLU A 1 119 ? -3.366 13.983 12.460 1.00 43.56 119 GLU A C 1
ATOM 935 O O . GLU A 1 119 ? -3.768 14.653 13.407 1.00 43.56 119 GLU A O 1
ATOM 940 N N . ASN A 1 120 ? -2.125 13.497 12.422 1.00 39.84 120 ASN A N 1
ATOM 941 C CA . ASN A 1 120 ? -1.078 13.954 13.307 1.00 39.84 120 ASN A CA 1
ATOM 942 C C . ASN A 1 120 ? -0.823 15.401 12.901 1.00 39.84 120 ASN A C 1
ATOM 944 O O . ASN A 1 120 ? 0.021 15.694 12.049 1.00 39.84 120 ASN A O 1
ATOM 948 N N . GLY A 1 121 ? -1.610 16.300 13.497 1.00 35.50 121 GLY A N 1
ATOM 949 C CA . GLY A 1 121 ? -1.268 17.694 13.642 1.00 35.50 121 GLY A CA 1
ATOM 950 C C . GLY A 1 121 ? 0.191 17.737 14.057 1.00 35.50 121 GLY A C 1
ATOM 951 O O . GLY A 1 121 ? 0.629 17.047 14.974 1.00 35.50 121 GLY A O 1
ATOM 952 N N . SER A 1 122 ? 0.972 18.460 13.278 1.00 42.81 122 SER A N 1
ATOM 953 C CA . SER A 1 122 ? 2.392 18.652 13.485 1.00 42.81 122 SER A CA 1
ATOM 954 C C . SER A 1 122 ? 2.692 19.116 14.913 1.00 42.81 122 SER A C 1
ATOM 956 O O . SER A 1 122 ? 2.625 20.304 15.206 1.00 42.81 122 SER A O 1
ATOM 958 N N . SER A 1 123 ? 3.105 18.188 15.766 1.00 37.81 123 SER A N 1
ATOM 959 C CA . SER A 1 123 ? 3.932 18.439 16.944 1.00 37.81 123 SER A CA 1
ATOM 960 C C . SER A 1 123 ? 4.770 17.188 17.201 1.00 37.81 123 SER A C 1
ATOM 962 O O . SER A 1 123 ? 4.298 16.069 17.035 1.00 37.81 123 SER A O 1
ATOM 964 N N . GLY A 1 124 ? 6.062 17.401 17.429 1.00 32.31 124 GLY A N 1
ATOM 965 C CA . GLY A 1 124 ? 7.114 16.416 17.208 1.00 32.31 124 GLY A CA 1
ATOM 966 C C . GLY A 1 124 ? 7.121 15.185 18.115 1.00 32.31 124 GLY A C 1
ATOM 967 O O . GLY A 1 124 ? 6.498 15.170 19.162 1.00 32.31 124 GLY A O 1
ATOM 968 N N . SER A 1 125 ? 7.927 14.219 17.657 1.00 32.34 125 SER A N 1
ATOM 969 C CA . SER A 1 125 ? 8.694 13.193 18.386 1.00 32.34 125 SER A CA 1
ATOM 970 C C . SER A 1 125 ? 8.005 12.314 19.446 1.00 32.34 125 SER A C 1
ATOM 972 O O . SER A 1 125 ? 7.320 12.819 20.324 1.00 32.34 125 SER A O 1
ATOM 974 N N . PRO A 1 126 ? 8.353 11.012 19.536 1.00 38.16 126 PRO A N 1
ATOM 975 C CA . PRO A 1 126 ? 8.323 10.326 20.819 1.00 38.16 126 PRO A CA 1
ATOM 976 C C . PRO A 1 126 ? 9.529 10.814 21.638 1.00 38.16 126 PRO A C 1
ATOM 978 O O . PRO A 1 126 ? 10.629 10.273 21.558 1.00 38.16 126 PRO A O 1
ATOM 981 N N . GLY A 1 127 ? 9.329 11.898 22.379 1.00 27.33 127 GLY A N 1
ATOM 982 C CA . GLY A 1 127 ? 10.004 12.125 23.649 1.00 27.33 127 GLY A CA 1
ATOM 983 C C . GLY A 1 127 ? 8.976 11.827 24.731 1.00 27.33 127 GLY A C 1
ATOM 984 O O . GLY A 1 127 ? 7.866 12.343 24.667 1.00 27.33 127 GLY A O 1
ATOM 985 N N . PHE A 1 128 ? 9.312 10.931 25.650 1.00 43.72 128 PHE A N 1
ATOM 986 C CA . PHE A 1 128 ? 8.537 10.644 26.851 1.00 43.72 128 PHE A CA 1
ATOM 987 C C . PHE A 1 128 ? 8.099 11.948 27.529 1.00 43.72 128 PHE A C 1
ATOM 989 O O . PHE A 1 128 ? 8.978 12.712 27.896 1.00 43.72 128 PHE A O 1
ATOM 996 N N . ASP A 1 129 ? 6.797 12.174 27.717 1.00 32.72 129 ASP A N 1
ATOM 997 C CA . ASP A 1 129 ? 6.282 12.907 28.878 1.00 32.72 129 ASP A CA 1
ATOM 998 C C . ASP A 1 129 ? 4.768 12.690 29.053 1.00 32.72 129 ASP A C 1
ATOM 1000 O O . ASP A 1 129 ? 3.929 13.161 28.293 1.00 32.72 129 ASP A O 1
ATOM 1004 N N . LEU A 1 130 ? 4.481 11.885 30.076 1.00 36.47 130 LEU A N 1
ATOM 1005 C CA . LEU A 1 130 ? 3.476 12.089 31.116 1.00 36.47 130 LEU A CA 1
ATOM 1006 C C . LEU A 1 130 ? 2.021 12.391 30.718 1.00 36.47 130 LEU A C 1
ATOM 1008 O O . LEU A 1 130 ? 1.614 13.490 30.360 1.00 36.47 130 LEU A O 1
ATOM 1012 N N . VAL A 1 131 ? 1.203 11.381 31.010 1.00 47.19 131 VAL A N 1
ATOM 1013 C CA . VAL A 1 131 ? -0.188 11.520 31.434 1.00 47.19 131 VAL A CA 1
ATOM 1014 C C . VAL A 1 131 ? -0.241 12.373 32.712 1.00 47.19 131 VAL A C 1
ATOM 1016 O O . VAL A 1 131 ? 0.153 11.898 33.773 1.00 47.19 131 VAL A O 1
ATOM 1019 N N . ALA A 1 132 ? -0.712 13.613 32.603 1.00 37.62 132 ALA A N 1
ATOM 1020 C CA . ALA A 1 132 ? -1.372 14.429 33.635 1.00 37.62 132 ALA A CA 1
ATOM 1021 C C . ALA A 1 132 ? -1.727 15.759 32.941 1.00 37.62 132 ALA A C 1
ATOM 1023 O O . ALA A 1 132 ? -0.853 16.432 32.418 1.00 37.62 132 ALA A O 1
ATOM 1024 N N . ASP A 1 133 ? -2.984 16.137 32.766 1.00 33.81 133 ASP A N 1
ATOM 1025 C CA . ASP A 1 133 ? -3.815 16.596 33.867 1.00 33.81 133 ASP A CA 1
ATOM 1026 C C . ASP A 1 133 ? -5.301 16.472 33.499 1.00 33.81 133 ASP A C 1
ATOM 1028 O O . ASP A 1 133 ? -5.705 16.544 32.334 1.00 33.81 133 ASP A O 1
ATOM 1032 N N . ALA A 1 134 ? -6.094 16.252 34.535 1.00 37.78 134 ALA A N 1
ATOM 1033 C CA . ALA A 1 134 ? -7.528 16.081 34.531 1.00 37.78 134 ALA A CA 1
ATOM 1034 C C . ALA A 1 134 ? -8.208 17.282 33.842 1.00 37.78 134 ALA A C 1
ATOM 1036 O O . ALA A 1 134 ? -7.844 18.441 34.012 1.00 37.78 134 ALA A O 1
ATOM 1037 N N . LEU A 1 135 ? -9.237 17.086 33.017 1.00 45.84 135 LEU A N 1
ATOM 1038 C CA . LEU A 1 135 ? -10.591 16.782 33.498 1.00 45.84 135 LEU A CA 1
ATOM 1039 C C . LEU A 1 135 ? -10.922 17.435 34.850 1.00 45.84 135 LEU A C 1
ATOM 1041 O O . LEU A 1 135 ? -11.446 16.798 35.756 1.00 45.84 135 LEU A O 1
ATOM 1045 N N . SER A 1 136 ? -10.661 18.731 34.974 1.00 40.56 136 SER A N 1
ATOM 1046 C CA . SER A 1 136 ? -11.288 19.547 36.009 1.00 40.56 136 SER A CA 1
ATOM 1047 C C . SER A 1 136 ? -11.398 20.999 35.569 1.00 40.56 136 SER A C 1
ATOM 1049 O O . SER A 1 136 ? -10.477 21.787 35.737 1.00 40.56 136 SER A O 1
ATOM 1051 N N . SER A 1 137 ? -12.551 21.370 35.020 1.00 33.81 137 SER A N 1
ATOM 1052 C CA . SER A 1 137 ? -13.313 22.529 35.513 1.00 33.81 137 SER A CA 1
ATOM 1053 C C . SER A 1 137 ? -14.609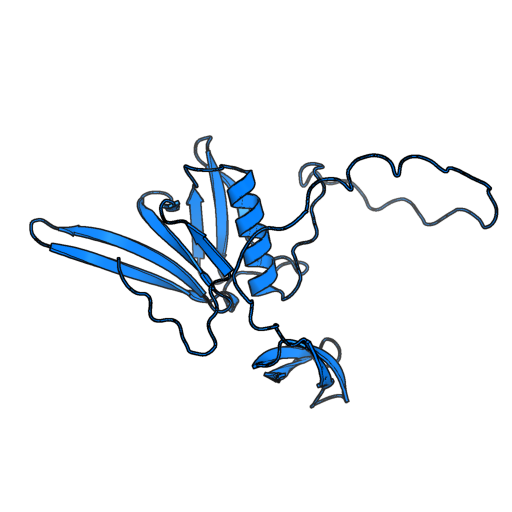 22.674 34.706 1.00 33.81 137 SER A C 1
ATOM 1055 O O . SER A 1 137 ? -14.605 22.722 33.485 1.00 33.81 137 SER A O 1
ATOM 1057 N N . VAL A 1 138 ? -15.744 22.424 35.356 1.00 37.53 138 VAL A N 1
ATOM 1058 C CA . VAL A 1 138 ? -16.672 23.447 35.877 1.00 37.53 138 VAL A CA 1
ATOM 1059 C C . VAL A 1 138 ? -17.697 23.894 34.813 1.00 37.53 138 VAL A C 1
ATOM 1061 O O . VAL A 1 138 ? -17.327 24.442 33.779 1.00 37.53 138 VAL A O 1
ATOM 1064 N N . PRO A 1 139 ? -19.004 23.690 35.071 1.00 34.31 139 PRO A N 1
ATOM 1065 C CA . PRO A 1 139 ? -20.084 24.316 34.318 1.00 34.31 139 PRO A CA 1
ATOM 1066 C C . PRO A 1 139 ? -20.118 25.826 34.594 1.00 34.31 139 PRO A C 1
ATOM 1068 O O . PRO A 1 139 ? -20.120 26.238 35.751 1.00 34.31 139 PRO A O 1
ATOM 1071 N N . GLY A 1 140 ? -20.230 26.633 33.538 1.00 39.44 140 GLY A N 1
ATOM 1072 C CA . GLY A 1 140 ? -20.475 28.076 33.631 1.00 39.44 140 GLY A CA 1
ATOM 1073 C C . GLY A 1 140 ? -19.229 28.932 33.406 1.00 39.44 140 GLY A C 1
ATOM 1074 O O . GLY A 1 140 ? -18.422 29.134 34.306 1.00 39.44 140 GLY A O 1
ATOM 1075 N N . GLY A 1 141 ? -19.114 29.485 32.199 1.00 34.12 141 GLY A N 1
ATOM 1076 C CA . GLY A 1 141 ? -18.096 30.463 31.826 1.00 34.12 141 GLY A CA 1
ATOM 1077 C C . GLY A 1 141 ? -18.308 30.921 30.387 1.00 34.12 141 GLY A C 1
ATOM 1078 O O . GLY A 1 141 ? -17.981 30.209 29.443 1.00 34.12 141 GLY A O 1
ATOM 1079 N N . ASP A 1 142 ? -18.928 32.085 30.228 1.00 39.16 142 ASP A N 1
ATOM 1080 C CA . ASP A 1 142 ? -19.213 32.737 28.952 1.00 39.16 142 ASP A CA 1
ATOM 1081 C C . ASP A 1 142 ? -17.935 33.041 28.135 1.00 39.16 142 ASP A C 1
ATOM 1083 O O . ASP A 1 142 ? -17.005 33.675 28.624 1.00 39.16 142 ASP A O 1
ATOM 1087 N N . ARG A 1 143 ? -18.004 32.694 26.840 1.00 45.69 143 ARG A N 1
ATOM 1088 C CA . ARG A 1 143 ? -17.360 33.329 25.665 1.00 45.69 143 ARG A CA 1
ATOM 1089 C C . ARG A 1 143 ? -15.836 33.250 25.494 1.00 45.69 143 ARG A C 1
ATOM 1091 O O . ARG A 1 143 ? -15.097 34.051 26.047 1.00 45.69 143 ARG A O 1
ATOM 1098 N N . VAL A 1 144 ? -15.430 32.525 24.441 1.00 36.91 144 VAL A N 1
ATOM 1099 C CA . VAL A 1 144 ? -14.521 33.071 23.412 1.00 36.91 144 VAL A CA 1
ATOM 1100 C C . VAL A 1 144 ? -15.023 32.653 22.024 1.00 36.91 144 VAL A C 1
ATOM 1102 O O . VAL A 1 144 ? -14.886 31.509 21.601 1.00 36.91 144 VAL A O 1
ATOM 1105 N N . ALA A 1 145 ? -15.650 33.595 21.322 1.00 45.66 145 ALA A N 1
ATOM 1106 C CA . ALA A 1 145 ? -15.828 33.541 19.876 1.00 45.66 145 ALA A CA 1
ATOM 1107 C C . ALA A 1 145 ? -14.606 34.195 19.209 1.00 45.66 145 ALA A C 1
ATOM 1109 O O . ALA A 1 145 ? -14.106 35.198 19.715 1.00 45.66 145 ALA A O 1
ATOM 1110 N N . SER A 1 146 ? -14.222 33.691 18.030 1.00 38.22 146 SER A N 1
ATOM 1111 C CA . SER A 1 146 ? -12.999 33.990 17.247 1.00 38.22 146 SER A CA 1
ATOM 1112 C C . SER A 1 146 ? -11.844 33.083 17.668 1.00 38.22 146 SER A C 1
ATOM 1114 O O . SER A 1 146 ? -11.301 33.239 18.746 1.00 38.22 146 SER A O 1
ATOM 1116 N N . VAL A 1 147 ? -11.454 32.070 16.895 1.00 43.06 147 VAL A N 1
ATOM 1117 C CA . VAL A 1 147 ? -10.942 32.194 15.523 1.00 43.06 147 VAL A CA 1
ATOM 1118 C C . VAL A 1 147 ? -11.439 31.023 14.661 1.00 43.06 147 VAL A C 1
ATOM 1120 O O . VAL A 1 147 ? -10.778 30.008 14.495 1.00 43.06 147 VAL A O 1
ATOM 1123 N N . LEU A 1 148 ? -12.626 31.190 14.078 1.00 42.16 148 LEU A N 1
ATOM 1124 C CA . LEU A 1 148 ? -13.077 30.465 12.885 1.00 42.16 148 LEU A CA 1
ATOM 1125 C C . LEU A 1 148 ? -13.099 31.472 11.728 1.00 42.16 148 LEU A C 1
ATOM 1127 O O . LEU A 1 148 ? -14.158 31.871 11.250 1.00 42.16 148 LEU A O 1
ATOM 1131 N N . LYS A 1 149 ? -11.926 31.978 11.333 1.00 42.75 149 LYS A N 1
ATOM 1132 C CA . LYS A 1 149 ? -11.757 32.790 10.118 1.00 42.75 149 LYS A CA 1
ATOM 1133 C C . LYS A 1 149 ? -10.408 32.474 9.475 1.00 42.75 149 LYS A C 1
ATOM 1135 O O . LYS A 1 149 ? -9.369 32.822 10.018 1.00 42.75 149 LYS A O 1
ATOM 1140 N N . GLY A 1 150 ? -10.485 31.841 8.303 1.00 35.97 150 GLY A N 1
ATOM 1141 C CA . GLY A 1 150 ? -9.368 31.387 7.468 1.00 35.97 150 GLY A CA 1
ATOM 1142 C C . GLY A 1 150 ? -9.021 29.941 7.803 1.00 35.97 150 GLY A C 1
ATOM 1143 O O . GLY A 1 150 ? -8.296 29.702 8.749 1.00 35.97 150 GLY A O 1
ATOM 1144 N N . THR A 1 151 ? -9.594 28.926 7.156 1.00 40.88 151 THR A N 1
ATOM 1145 C CA . THR A 1 151 ? -9.207 28.501 5.797 1.00 40.88 151 THR A CA 1
ATOM 1146 C C . THR A 1 151 ? -10.293 27.645 5.113 1.00 40.88 151 THR A C 1
ATOM 1148 O O . THR A 1 151 ? -9.999 26.708 4.378 1.00 40.88 151 THR A O 1
ATOM 1151 N N . LEU A 1 152 ? -11.577 27.972 5.286 1.00 39.41 152 LEU A N 1
ATOM 1152 C CA . LEU A 1 152 ? -12.646 27.430 4.430 1.00 39.41 152 LEU A CA 1
ATOM 1153 C C . LEU A 1 152 ? -12.708 28.227 3.122 1.00 39.41 152 LEU A C 1
ATOM 1155 O O . LEU A 1 152 ? -13.576 29.073 2.924 1.00 39.41 152 LEU A O 1
ATOM 1159 N N . GLY A 1 153 ? -11.727 28.009 2.250 1.00 36.66 153 GLY A N 1
ATOM 1160 C CA . GLY A 1 153 ? -11.620 28.760 1.005 1.00 36.66 153 GLY A CA 1
ATOM 1161 C C . GLY A 1 153 ? -10.586 28.201 0.046 1.00 36.66 153 GLY A C 1
ATOM 1162 O O . GLY A 1 153 ? -9.663 28.924 -0.292 1.00 36.66 153 GLY A O 1
ATOM 1163 N N . ALA A 1 154 ? -10.726 26.937 -0.368 1.00 37.31 154 ALA A N 1
ATOM 1164 C CA . ALA A 1 154 ? -10.168 26.429 -1.629 1.00 37.31 154 ALA A CA 1
ATOM 1165 C C . ALA A 1 154 ? -10.562 24.961 -1.881 1.00 37.31 154 ALA A C 1
ATOM 1167 O O . ALA A 1 154 ? -9.696 24.101 -1.935 1.00 37.31 154 ALA A O 1
ATOM 1168 N N . PHE A 1 155 ? -11.846 24.647 -2.066 1.00 35.38 155 PHE A N 1
ATOM 1169 C CA . PHE A 1 155 ? -12.208 23.426 -2.802 1.00 35.38 155 PHE A CA 1
ATOM 1170 C C . PHE A 1 155 ? -13.506 23.645 -3.584 1.00 35.38 155 PHE A C 1
ATOM 1172 O O . PHE A 1 155 ? -14.580 23.199 -3.203 1.00 35.38 155 PHE A O 1
ATOM 1179 N N . ASN A 1 156 ? -13.388 24.375 -4.697 1.00 38.28 156 ASN A N 1
ATOM 1180 C CA . ASN A 1 156 ? -14.381 24.370 -5.767 1.00 38.28 156 ASN A CA 1
ATOM 1181 C C . ASN A 1 156 ? -13.773 23.685 -7.001 1.00 38.28 156 ASN A C 1
ATOM 1183 O O . ASN A 1 156 ? -13.030 24.285 -7.770 1.00 38.28 156 ASN A O 1
ATOM 1187 N N . SER A 1 157 ? -14.098 22.398 -7.121 1.00 41.69 157 SER A N 1
ATOM 1188 C CA . SER A 1 157 ? -14.590 21.685 -8.308 1.00 41.69 157 SER A CA 1
ATOM 1189 C C . SER A 1 157 ? -14.077 22.047 -9.709 1.00 41.69 157 SER A C 1
ATOM 1191 O O . SER A 1 157 ? -14.396 23.107 -10.244 1.00 41.69 157 SER A O 1
ATOM 1193 N N . LYS A 1 158 ? -13.447 21.047 -10.353 1.00 34.12 158 LYS A N 1
ATOM 1194 C CA . LYS A 1 158 ? -13.522 20.603 -11.776 1.00 34.12 158 LYS A CA 1
ATOM 1195 C C . LYS A 1 158 ? -12.426 19.524 -11.939 1.00 34.12 158 LYS A C 1
ATOM 1197 O O . LYS A 1 158 ? -11.299 19.801 -11.572 1.00 34.12 158 LYS A O 1
ATOM 1202 N N . ARG A 1 159 ? -12.592 18.301 -12.452 1.00 35.22 159 ARG A N 1
ATOM 1203 C CA . ARG A 1 159 ? -13.587 17.626 -13.299 1.00 35.22 159 ARG A CA 1
ATOM 1204 C C . ARG A 1 159 ? -13.291 16.107 -13.228 1.00 35.22 159 ARG A C 1
ATOM 1206 O O . ARG A 1 159 ? -12.145 15.731 -13.419 1.00 35.22 159 ARG A O 1
ATOM 1213 N N . GLY A 1 160 ? -14.326 15.276 -13.080 1.00 35.56 160 GLY A N 1
ATOM 1214 C CA . GLY A 1 160 ? -14.486 14.041 -13.866 1.00 35.56 160 GLY A CA 1
ATOM 1215 C C . GLY A 1 160 ? -13.710 12.773 -13.484 1.00 35.56 160 GLY A C 1
ATOM 1216 O O . GLY A 1 160 ? -12.821 12.372 -14.219 1.00 35.56 160 GLY A O 1
ATOM 1217 N N . ALA A 1 161 ? -14.168 12.062 -12.455 1.00 33.09 161 ALA A N 1
ATOM 1218 C CA . ALA A 1 161 ? -14.264 10.598 -12.446 1.00 33.09 161 ALA A CA 1
ATOM 1219 C C . ALA A 1 161 ? -15.309 10.236 -11.386 1.00 33.09 161 ALA A C 1
ATOM 1221 O O . ALA A 1 161 ? -15.263 10.767 -10.281 1.00 33.09 161 ALA A O 1
ATOM 1222 N N . LYS A 1 162 ? -16.303 9.424 -11.742 1.00 35.53 162 LYS A N 1
ATOM 1223 C CA . LYS A 1 162 ? -17.348 8.958 -10.825 1.00 35.53 162 LYS A CA 1
ATOM 1224 C C . LYS A 1 162 ? -16.704 7.854 -9.970 1.00 35.53 162 LYS A C 1
ATOM 1226 O O . LYS A 1 162 ? -16.408 6.811 -10.548 1.00 35.53 162 LYS A O 1
ATOM 1231 N N . PRO A 1 163 ? -16.418 8.049 -8.670 1.00 39.25 163 PRO A N 1
ATOM 1232 C CA . PRO A 1 163 ? -15.986 6.943 -7.834 1.00 39.25 163 PRO A CA 1
ATOM 1233 C C . PRO A 1 163 ? -17.228 6.102 -7.556 1.00 39.25 163 PRO A C 1
ATOM 1235 O O . PRO A 1 163 ? -18.267 6.631 -7.149 1.00 39.25 163 PRO A O 1
ATOM 1238 N N . GLU A 1 164 ? -17.140 4.809 -7.829 1.00 44.31 164 GLU A N 1
ATOM 1239 C CA . GLU A 1 164 ? -18.119 3.846 -7.350 1.00 44.31 164 GLU A CA 1
ATOM 1240 C C . GLU A 1 164 ? -18.186 3.987 -5.825 1.00 44.31 164 GLU A C 1
ATOM 1242 O O . GLU A 1 164 ? -17.161 3.973 -5.140 1.00 44.31 164 GLU A O 1
ATOM 1247 N N . ALA A 1 165 ? -19.376 4.296 -5.314 1.00 43.03 165 ALA A N 1
ATOM 1248 C CA . ALA A 1 165 ? -19.558 4.631 -3.914 1.00 43.03 165 ALA A CA 1
ATOM 1249 C C . ALA A 1 165 ? -19.211 3.403 -3.068 1.00 43.03 165 ALA A C 1
ATOM 1251 O O . ALA A 1 165 ? -19.915 2.399 -3.121 1.00 43.03 165 ALA A O 1
ATOM 1252 N N . VAL A 1 166 ? -18.130 3.489 -2.293 1.00 53.00 166 VAL A N 1
ATOM 1253 C CA . VAL A 1 166 ? -17.787 2.498 -1.271 1.00 53.00 166 VAL A CA 1
ATOM 1254 C C . VAL A 1 166 ? -18.950 2.448 -0.280 1.00 53.00 166 VAL A C 1
ATOM 1256 O O . VAL A 1 166 ? -19.171 3.392 0.481 1.00 53.00 166 VAL A O 1
ATOM 1259 N N . VAL A 1 167 ? -19.745 1.380 -0.341 1.00 68.69 167 VAL A N 1
ATOM 1260 C CA . VAL A 1 167 ? -20.950 1.233 0.480 1.00 68.69 167 VAL A CA 1
ATOM 1261 C C . VAL A 1 167 ? -20.527 0.807 1.883 1.00 68.69 167 VAL A C 1
ATOM 1263 O O . VAL A 1 167 ? -20.092 -0.325 2.101 1.00 68.69 167 VAL A O 1
ATOM 1266 N N . GLN A 1 168 ? -20.643 1.725 2.844 1.00 72.56 168 GLN A N 1
ATOM 1267 C CA . GLN A 1 168 ? -20.556 1.369 4.256 1.00 72.56 168 GLN A CA 1
ATOM 1268 C C . GLN A 1 168 ? -21.851 0.684 4.683 1.00 72.56 168 GLN A C 1
ATOM 1270 O O . GLN A 1 168 ? -22.941 1.227 4.500 1.00 72.56 168 GLN A O 1
ATOM 1275 N N . ILE A 1 169 ? -21.721 -0.496 5.275 1.00 80.12 169 ILE A N 1
ATOM 1276 C CA . ILE A 1 169 ? -22.833 -1.265 5.815 1.00 80.12 169 ILE A CA 1
ATOM 1277 C C . ILE A 1 169 ? -22.620 -1.519 7.303 1.00 80.12 169 ILE A C 1
ATOM 1279 O O . ILE A 1 169 ? -21.501 -1.702 7.782 1.00 80.12 169 ILE A O 1
ATOM 1283 N N . ALA A 1 170 ? -23.723 -1.508 8.043 1.00 82.50 170 ALA A N 1
ATOM 1284 C CA . ALA A 1 170 ? -23.769 -1.884 9.444 1.00 82.50 170 ALA A CA 1
ATOM 1285 C C . ALA A 1 170 ? -24.623 -3.145 9.568 1.00 82.50 170 ALA A C 1
ATOM 1287 O O . ALA A 1 170 ? -25.782 -3.164 9.156 1.00 82.50 170 ALA A O 1
ATOM 1288 N N . THR A 1 171 ? -24.042 -4.201 10.122 1.00 85.62 171 THR A N 1
ATOM 1289 C CA . THR A 1 171 ? -24.714 -5.474 10.375 1.00 85.62 171 THR A CA 1
ATOM 1290 C C . THR A 1 171 ? -24.491 -5.913 11.817 1.00 85.62 171 THR A C 1
ATOM 1292 O O . THR A 1 171 ? -23.804 -5.258 12.599 1.00 85.62 171 THR A O 1
ATOM 1295 N N . LYS A 1 172 ? -25.104 -7.028 12.199 1.00 93.06 172 LYS A N 1
ATOM 1296 C CA . LYS A 1 172 ? -24.894 -7.659 13.502 1.00 93.06 172 LYS A CA 1
ATOM 1297 C C . LYS A 1 172 ? -23.809 -8.724 13.418 1.00 93.06 172 LYS A C 1
ATOM 1299 O O . LYS A 1 172 ? -23.640 -9.392 12.398 1.00 93.06 172 LYS A O 1
ATOM 1304 N N . CYS A 1 173 ? -23.091 -8.902 14.515 1.00 92.31 173 CYS A N 1
ATOM 1305 C CA . CYS A 1 173 ? -22.096 -9.941 14.643 1.00 92.31 173 CYS A CA 1
ATOM 1306 C C . CYS A 1 173 ? -22.784 -11.306 14.563 1.00 92.31 173 CYS A C 1
ATOM 1308 O O . CYS A 1 173 ? -23.747 -11.549 15.293 1.00 92.31 173 CYS A O 1
ATOM 1310 N N . VAL A 1 174 ? -22.295 -12.201 13.708 1.00 92.94 174 VAL A N 1
ATOM 1311 C CA . VAL A 1 174 ? -22.876 -13.543 13.537 1.00 92.94 174 VAL A CA 1
ATOM 1312 C C . VAL A 1 174 ? -22.691 -14.418 14.777 1.00 92.94 174 VAL A C 1
ATOM 1314 O O . VAL A 1 174 ? -23.458 -15.352 14.979 1.00 92.94 174 VAL A O 1
ATOM 1317 N N . SER A 1 175 ? -21.699 -14.100 15.614 1.00 91.12 175 SER A N 1
ATOM 1318 C CA . SER A 1 175 ? -21.365 -14.867 16.816 1.00 91.12 175 SER A CA 1
ATOM 1319 C C . SER A 1 175 ? -22.038 -14.316 18.079 1.00 91.12 175 SER A C 1
ATOM 1321 O O . SER A 1 175 ? -22.671 -15.065 18.816 1.00 91.12 175 SER A O 1
ATOM 1323 N N . CYS A 1 176 ? -21.955 -13.003 18.328 1.00 92.69 176 CYS A N 1
ATOM 1324 C CA . CYS A 1 176 ? -22.457 -12.397 19.573 1.00 92.69 176 CYS A CA 1
ATOM 1325 C C . CYS A 1 176 ? -23.628 -11.420 19.394 1.00 92.69 176 CYS A C 1
ATOM 1327 O O . CYS A 1 176 ? -24.153 -10.910 20.379 1.00 92.69 176 CYS A O 1
ATOM 1329 N N . GLY A 1 177 ? -24.024 -11.111 18.156 1.00 89.19 177 GLY A N 1
ATOM 1330 C CA . GLY A 1 177 ? -25.117 -10.179 17.865 1.00 89.19 177 GLY A CA 1
ATOM 1331 C C . GLY A 1 177 ? -24.788 -8.689 18.023 1.00 89.19 177 GLY A C 1
ATOM 1332 O O . GLY A 1 177 ? -25.644 -7.863 17.714 1.00 89.19 177 GLY A O 1
ATOM 1333 N N . ALA A 1 178 ? -23.578 -8.319 18.456 1.00 89.94 178 ALA A N 1
ATOM 1334 C CA . ALA A 1 178 ? -23.166 -6.918 18.583 1.00 89.94 178 ALA A CA 1
ATOM 1335 C C . ALA A 1 178 ? -23.160 -6.182 17.232 1.00 89.94 178 ALA A C 1
ATOM 1337 O O . ALA A 1 178 ? -22.924 -6.796 16.197 1.00 89.94 178 ALA A O 1
ATOM 1338 N N . ALA A 1 179 ? -23.383 -4.868 17.227 1.00 88.00 179 ALA A N 1
ATOM 1339 C CA . ALA A 1 179 ? -23.310 -4.080 15.998 1.00 88.00 179 ALA A CA 1
ATOM 1340 C C . ALA A 1 179 ? -21.864 -4.015 15.474 1.00 88.00 179 ALA A C 1
ATOM 1342 O O . ALA A 1 179 ? -20.933 -3.720 16.222 1.00 88.00 179 ALA A O 1
ATOM 1343 N N . VAL A 1 180 ? -21.692 -4.284 14.184 1.00 89.19 180 VAL A N 1
ATOM 1344 C CA . VAL A 1 180 ? -20.423 -4.213 13.455 1.00 89.19 180 VAL A CA 1
ATOM 1345 C C . VAL A 1 180 ? -20.657 -3.461 12.155 1.00 89.19 180 VAL A C 1
ATOM 1347 O O . VAL A 1 180 ? -21.585 -3.762 11.408 1.00 89.19 180 VAL A O 1
ATOM 1350 N N . SER A 1 181 ? -19.821 -2.467 11.887 1.00 86.12 181 SER A N 1
ATOM 1351 C CA . SER A 1 181 ? -19.881 -1.639 10.687 1.00 86.12 181 SER A CA 1
ATOM 1352 C C . SER A 1 181 ? -18.575 -1.717 9.909 1.00 86.12 181 SER A C 1
ATOM 1354 O O . SER A 1 181 ? -17.505 -1.919 10.482 1.00 86.12 181 SER A O 1
ATOM 1356 N N . GLY A 1 182 ? -18.665 -1.565 8.593 1.00 83.75 182 GLY A N 1
ATOM 1357 C CA . GLY A 1 182 ? -17.511 -1.573 7.702 1.00 83.75 182 GLY A CA 1
ATOM 1358 C C . GLY A 1 182 ? -17.925 -1.594 6.236 1.00 83.75 182 GLY A C 1
ATOM 1359 O O . GLY A 1 182 ? -19.074 -1.305 5.900 1.00 83.75 182 GLY A O 1
ATOM 1360 N N . MET A 1 183 ? -16.976 -1.882 5.353 1.00 82.31 183 MET A N 1
ATOM 1361 C CA . MET A 1 183 ? -17.210 -1.869 3.909 1.00 82.31 183 MET A CA 1
ATOM 1362 C C . MET A 1 183 ? -17.738 -3.223 3.435 1.00 82.31 183 MET A C 1
ATOM 1364 O O . MET A 1 183 ? -17.261 -4.267 3.880 1.00 82.31 183 MET A O 1
ATOM 1368 N N . GLN A 1 184 ? -18.702 -3.205 2.513 1.00 70.69 184 GLN A N 1
ATOM 1369 C CA . GLN A 1 184 ? -19.234 -4.427 1.911 1.00 70.69 184 GLN A CA 1
ATOM 1370 C C . GLN A 1 184 ? -18.120 -5.232 1.221 1.00 70.69 184 GLN A C 1
ATOM 1372 O O . GLN A 1 184 ? -17.341 -4.694 0.436 1.00 70.69 184 GLN A O 1
ATOM 1377 N N . GLY A 1 185 ? -18.040 -6.525 1.525 1.00 80.19 185 GLY A N 1
ATOM 1378 C CA . GLY A 1 185 ? -17.021 -7.453 1.043 1.00 80.19 185 GLY A CA 1
ATOM 1379 C C . GLY A 1 185 ? -15.770 -7.553 1.923 1.00 80.19 185 GLY A C 1
ATOM 1380 O O . GLY A 1 185 ? -14.951 -8.440 1.674 1.00 80.19 185 GLY A O 1
ATOM 1381 N N . GLN A 1 186 ? -15.614 -6.710 2.951 1.00 76.94 186 GLN A N 1
ATOM 1382 C CA . GLN A 1 186 ? -14.458 -6.718 3.852 1.00 76.94 186 GLN A CA 1
ATOM 1383 C C . GLN A 1 186 ? -14.674 -7.660 5.047 1.00 76.94 186 GLN A C 1
ATOM 1385 O O . GLN A 1 186 ? -15.753 -7.707 5.639 1.00 76.94 186 GLN A O 1
ATOM 1390 N N . THR A 1 187 ? -13.626 -8.386 5.444 1.00 86.94 187 THR A N 1
ATOM 1391 C CA . THR A 1 187 ? -13.620 -9.151 6.699 1.00 86.94 187 THR A CA 1
ATOM 1392 C C . THR A 1 187 ? -13.334 -8.216 7.867 1.00 86.94 187 THR A C 1
ATOM 1394 O O . THR A 1 187 ? -12.256 -7.629 7.944 1.00 86.94 187 THR A O 1
ATOM 1397 N N . VAL A 1 188 ? -14.283 -8.099 8.791 1.00 86.44 188 VAL A N 1
ATOM 1398 C CA . VAL A 1 188 ? -14.154 -7.317 10.024 1.00 86.44 188 VAL A CA 1
ATOM 1399 C C . VAL A 1 188 ? -14.109 -8.238 11.238 1.00 86.44 188 VAL A C 1
ATOM 1401 O O . VAL A 1 188 ? -14.830 -9.234 11.319 1.00 86.44 188 VAL A O 1
ATOM 1404 N N . THR A 1 189 ? -13.263 -7.897 12.204 1.00 88.31 189 THR A N 1
ATOM 1405 C CA . THR A 1 189 ? -13.177 -8.608 13.484 1.00 88.31 189 THR A CA 1
ATOM 1406 C C . THR A 1 189 ? -14.065 -7.914 14.505 1.00 88.31 189 THR A C 1
ATOM 1408 O O . THR A 1 189 ? -13.908 -6.722 14.767 1.00 88.31 189 THR A O 1
ATOM 1411 N N . CYS A 1 190 ? -15.006 -8.649 15.098 1.00 89.50 190 CYS A N 1
ATOM 1412 C CA . CYS A 1 190 ? -15.884 -8.108 16.128 1.00 89.50 190 CYS A CA 1
ATOM 1413 C C . CYS A 1 190 ? -15.077 -7.725 17.378 1.00 89.50 190 CYS A C 1
ATOM 1415 O O . CYS A 1 190 ? -14.426 -8.575 17.977 1.00 89.50 190 CYS A O 1
ATOM 1417 N N . SER A 1 191 ? -15.169 -6.475 17.830 1.00 83.88 191 SER A N 1
ATOM 1418 C CA . SER A 1 191 ? -14.483 -6.004 19.044 1.00 83.88 191 SER A CA 1
ATOM 1419 C C . SER A 1 191 ? -14.991 -6.658 20.335 1.00 83.88 191 SER A C 1
ATOM 1421 O O . SER A 1 191 ? -14.272 -6.682 21.329 1.00 83.88 191 SER A O 1
ATOM 1423 N N . TYR A 1 192 ? -16.213 -7.201 20.327 1.00 87.81 192 TYR A N 1
ATOM 1424 C CA . TYR A 1 192 ? -16.852 -7.775 21.514 1.00 87.81 192 TYR A CA 1
ATOM 1425 C C . TYR A 1 192 ? -16.512 -9.251 21.740 1.00 87.81 192 TYR A C 1
ATOM 1427 O O . TYR A 1 192 ? -16.315 -9.663 22.877 1.00 87.81 192 TYR A O 1
ATOM 1435 N N . CYS A 1 193 ? -16.466 -10.060 20.679 1.00 92.69 193 CYS A N 1
ATOM 1436 C CA . CYS A 1 193 ? -16.227 -11.507 20.789 1.00 92.69 193 CYS A CA 1
ATOM 1437 C C . CYS A 1 193 ? -15.077 -12.012 19.916 1.00 92.69 193 CYS A C 1
ATOM 1439 O O . CYS A 1 193 ? -14.871 -13.219 19.825 1.00 92.69 193 CYS A O 1
ATOM 1441 N N . LEU A 1 194 ? -14.353 -11.101 19.257 1.00 89.62 194 LEU A N 1
ATOM 1442 C CA . LEU A 1 194 ? -13.169 -11.377 18.437 1.00 89.62 194 LEU A CA 1
ATOM 1443 C C . LEU A 1 194 ? -13.415 -12.323 17.252 1.00 89.62 194 LEU A C 1
ATOM 1445 O O . LEU A 1 194 ? -12.469 -12.793 16.625 1.00 89.62 194 LEU A O 1
ATOM 1449 N N . SER A 1 195 ? -14.676 -12.580 16.899 1.00 87.38 195 SER A N 1
ATOM 1450 C CA . SER A 1 195 ? -15.013 -13.369 15.718 1.00 87.38 195 SER A CA 1
ATOM 1451 C C . SER A 1 195 ? -14.826 -12.536 14.454 1.00 87.38 195 SER A C 1
ATOM 1453 O O . SER A 1 195 ? -15.348 -11.421 14.363 1.00 87.38 195 SER A O 1
ATOM 1455 N N . ALA A 1 196 ? -14.122 -13.093 13.473 1.00 91.00 196 ALA A N 1
ATOM 1456 C CA . ALA A 1 196 ? -14.018 -12.524 12.136 1.00 91.00 196 ALA A CA 1
ATOM 1457 C C . ALA A 1 196 ? -15.267 -12.865 11.312 1.00 91.00 196 ALA A C 1
ATOM 1459 O O . ALA A 1 196 ? -15.730 -14.006 11.325 1.00 91.00 196 ALA A O 1
ATOM 1460 N N . GLN A 1 197 ? -15.804 -11.882 10.593 1.00 86.25 197 GLN A N 1
ATOM 1461 C CA . GLN A 1 197 ? -16.931 -12.067 9.683 1.00 86.25 197 GLN A CA 1
ATOM 1462 C C . GLN A 1 197 ? -16.815 -11.154 8.471 1.00 86.25 197 GLN A C 1
ATOM 1464 O O . GLN A 1 197 ? -16.267 -10.059 8.569 1.00 86.25 197 GLN A O 1
ATOM 1469 N N . GLN A 1 198 ? -17.354 -11.592 7.340 1.00 89.81 198 GLN A N 1
ATOM 1470 C CA . GLN A 1 198 ? -17.435 -10.769 6.140 1.00 89.81 198 GLN A CA 1
ATOM 1471 C C . GLN A 1 198 ? -18.715 -9.931 6.173 1.00 89.81 198 GLN A C 1
ATOM 1473 O O . GLN A 1 198 ? -19.774 -10.446 6.544 1.00 89.81 198 GLN A O 1
ATOM 1478 N N . LEU A 1 199 ? -18.590 -8.646 5.842 1.00 83.56 199 LEU A N 1
ATOM 1479 C CA . LEU A 1 199 ? -19.715 -7.721 5.700 1.00 83.56 199 LEU A CA 1
ATOM 1480 C C . LEU A 1 199 ? -20.356 -7.829 4.318 1.00 83.56 199 LEU A C 1
ATOM 1482 O O . LEU A 1 199 ? -19.603 -7.845 3.320 1.00 83.56 199 LEU A O 1
#

Foldseek 3Di:
DDDPDADPPKDWDDKDQFKDWVVDHTWIWTDILFWTKTWDWDDDPDDTDIDIDIHTLLQFDDDPLFTPFDFDDDPNFTWTWTDGVPDIIIIGDPPPGPNVSVVVSQSSSCSNRVDRPDPPPDDDDPDDDDDDDDDDDDPDDDDDDDDPDDDPDDDDDDDDDDPPDQDKDWAADPPPRHIDIHTAQDWDQDPPPRDTDGD

Secondary structure (DSSP, 8-state):
-------TT--EEEEEEEEEETTS-EEEEEEESSEEEEEEEEEETTEEEEEEEEEEGGGB-EETTEESEEEEEETTEEEEEEEETTEEEEEE-TTTHHHHHHHHHHHHHHHHHSSPPP---S----------------S----------S-----------------EEEEE-TTT--EEEEETT-EEE-TTT--EEE-

Organism: NCBI:txid449393

Radius of gyration: 21.4 Å; chains: 1; bounding box: 47×49×60 Å